Protein AF-A0A957Q7N6-F1 (afdb_monomer)

Radius of gyration: 19.18 Å; Cα contacts (8 Å, |Δi|>4): 382; chains: 1; bounding box: 50×47×50 Å

Sequence (270 aa):
MQNSAILQTDVMLDSAAERRRIWRNLLLYTVGVMTLSVLGGAMLSTGTGIGGLIFISGPILMVILLRALGGDGWQDAGLRLGSLPWYLFALLLFPGTLGLILGIGVVTGTILFRGSVGALAGAAVTGLVPALLFAMFEEWGWRGYLEPRLARLGIPDLRRHLLVGMIWAVWHIPYFWATPGFITLPPALYALLMVGGFLAMAVVHGQLRKVSGTVWTVVLAHGLGNAIAQPLLGGMAESRLPALIDTRFENLFFIVLWTVIGWWLIRRKP

Foldseek 3Di:
DDDDPPPPPPLDPPDPVSVVLLVVLLVQLLVQLLVLLLQLLVCLLVVDPVSVVSNLLRLVVSLCCCCVPSVNHQPQLQADAFDPVLLVCLLCVQVVLLVVLCVVCVVVVQKDFADDPVVLVVQLVVQLVVLLVSLCSVLSRLQRPQLVSCVSNVNDQLRSLLVSLQSVLSSCPSVCVSDPPSQPDDPVLQSVLSSLLSSLLSLLLNLSCVLRSHSSSSSSNRSSLCSNLVVCSVPSMDGPCCQDGDSDSSHPSNSVVSNVNSVVSVPDDD

pLDDT: mean 92.96, std 12.27, range [35.47, 98.81]

Secondary structure (DSSP, 8-state):
-----SS------S-HHHHHHHHHHHHHHHHHHHHHHHHHHHHHHTT-HHHHHHHHHHHHHHHHHHHHHSS--STTS--S---HHHHHHHHHHHHHHHHHHHHHHHHTTSEEE-S-HHHHHHHHHHHHHHHHHHHHHHHHHIIIIIHHHHHHTT--HHHHHHHHHHHHHHHHHHHHHHSTT---S-HHHHHHHHHHHHHHHHHHHHHHHHHHS-SHHHHHHHHHHHHHHHHIIIIIEEESSTTTS-SSSSSHHHHHHHHHHHHHHHTS--

Mean predicted aligned error: 4.98 Å

Structure (mmCIF, N/CA/C/O backbone):
data_AF-A0A957Q7N6-F1
#
_entry.id   AF-A0A957Q7N6-F1
#
loop_
_atom_site.group_PDB
_atom_site.id
_atom_site.type_symbol
_atom_site.label_atom_id
_atom_site.label_alt_id
_atom_site.label_comp_id
_atom_site.label_asym_id
_atom_site.label_entity_id
_atom_site.label_seq_id
_atom_site.pdbx_PDB_ins_code
_atom_site.Cartn_x
_atom_site.Cartn_y
_atom_site.Cartn_z
_atom_site.occupancy
_atom_site.B_iso_or_equiv
_atom_site.auth_seq_id
_atom_site.auth_comp_id
_atom_site.auth_asym_id
_atom_site.auth_atom_id
_atom_site.pdbx_PDB_model_num
ATOM 1 N N . MET A 1 1 ? -27.001 -27.837 25.813 1.00 42.47 1 MET A N 1
ATOM 2 C CA . MET A 1 1 ? -27.481 -26.519 26.278 1.00 42.47 1 MET A CA 1
ATOM 3 C C . MET A 1 1 ? -26.294 -25.762 26.856 1.00 42.47 1 MET A C 1
ATOM 5 O O . MET A 1 1 ? -25.530 -26.376 27.582 1.00 42.47 1 MET A O 1
ATOM 9 N N . GLN A 1 2 ? -26.163 -24.482 26.479 1.00 38.47 2 GLN A N 1
ATOM 10 C CA . GLN A 1 2 ? -25.236 -23.452 26.993 1.00 38.47 2 GLN A CA 1
ATOM 11 C C . GLN A 1 2 ? -23.730 -23.606 26.698 1.00 38.47 2 GLN A C 1
ATOM 13 O O . GLN A 1 2 ? -22.983 -24.109 27.523 1.00 38.47 2 GLN A O 1
ATOM 18 N N . ASN A 1 3 ? -23.285 -23.096 25.535 1.00 36.94 3 ASN A N 1
ATOM 19 C CA . ASN A 1 3 ? -22.048 -22.287 25.428 1.00 36.94 3 ASN A CA 1
ATOM 20 C C . ASN A 1 3 ? -21.848 -21.604 24.050 1.00 36.94 3 ASN A C 1
ATOM 22 O O . ASN A 1 3 ? -20.730 -21.432 23.578 1.00 36.94 3 ASN A O 1
ATOM 26 N N . SER A 1 4 ? -22.927 -21.192 23.376 1.00 39.16 4 SER A N 1
ATOM 27 C CA . SER A 1 4 ? -22.869 -20.598 22.026 1.00 39.16 4 SER A CA 1
ATOM 28 C C . SER A 1 4 ? -23.260 -19.114 21.970 1.00 39.16 4 SER A C 1
ATOM 30 O O . SER A 1 4 ? -23.768 -18.664 20.950 1.00 39.16 4 SER A O 1
ATOM 32 N N . ALA A 1 5 ? -23.053 -18.348 23.047 1.00 37.34 5 ALA A N 1
ATOM 33 C CA . ALA A 1 5 ? -23.607 -16.993 23.180 1.00 37.34 5 ALA A CA 1
ATOM 34 C C . ALA A 1 5 ? -22.584 -15.872 23.486 1.00 37.34 5 ALA A C 1
ATOM 36 O O . ALA A 1 5 ? -22.968 -14.874 24.084 1.00 37.34 5 ALA A O 1
ATOM 37 N N . ILE A 1 6 ? -21.298 -15.993 23.109 1.00 40.41 6 ILE A N 1
ATOM 38 C CA . ILE A 1 6 ? -20.289 -14.935 23.405 1.00 40.41 6 ILE A CA 1
ATOM 39 C C . ILE A 1 6 ? -19.420 -14.528 22.191 1.00 40.41 6 ILE A C 1
ATOM 41 O O . ILE A 1 6 ? -18.351 -13.963 22.361 1.00 40.41 6 ILE A O 1
ATOM 45 N N . LEU A 1 7 ? -19.833 -14.759 20.937 1.00 37.00 7 LEU A N 1
ATOM 46 C CA . LEU A 1 7 ? -19.045 -14.288 19.769 1.00 37.00 7 LEU A CA 1
ATOM 47 C C . LEU A 1 7 ? -19.861 -13.564 18.687 1.00 37.00 7 LEU A C 1
ATOM 49 O O . LEU A 1 7 ? -19.478 -13.528 17.521 1.00 37.00 7 LEU A O 1
ATOM 53 N N . GLN A 1 8 ? -20.957 -12.927 19.091 1.00 35.47 8 GLN A N 1
ATOM 54 C CA . GLN A 1 8 ? -21.617 -11.876 18.315 1.00 35.47 8 GLN A CA 1
ATOM 55 C C . GLN A 1 8 ? -21.832 -10.663 19.218 1.00 35.47 8 GLN A C 1
ATOM 57 O O . GLN A 1 8 ? -22.951 -10.323 19.583 1.00 35.47 8 GLN A O 1
ATOM 62 N N . THR A 1 9 ? -20.747 -10.011 19.624 1.00 37.75 9 THR A N 1
ATOM 63 C CA . THR A 1 9 ? -20.845 -8.605 20.005 1.00 37.75 9 THR A CA 1
ATOM 64 C C . THR A 1 9 ? -20.796 -7.796 18.718 1.00 37.75 9 THR A C 1
ATOM 66 O O . THR A 1 9 ? -19.737 -7.378 18.251 1.00 37.75 9 THR A O 1
ATOM 69 N N . ASP A 1 10 ? -21.973 -7.594 18.127 1.00 41.62 10 ASP A N 1
ATOM 70 C CA . ASP A 1 10 ? -22.242 -6.352 17.414 1.00 41.62 10 ASP A CA 1
ATOM 71 C C . ASP A 1 10 ? -21.862 -5.224 18.376 1.00 41.62 10 ASP A C 1
ATOM 73 O O . ASP A 1 10 ? -22.578 -4.939 19.337 1.00 41.62 10 ASP A O 1
ATOM 77 N N . VAL A 1 11 ? -20.686 -4.624 18.179 1.00 51.25 11 VAL A N 1
ATOM 78 C CA . VAL A 1 11 ? -20.306 -3.391 18.870 1.00 51.25 11 VAL A CA 1
ATOM 79 C C . VAL A 1 11 ? -21.163 -2.288 18.257 1.00 51.25 11 VAL A C 1
ATOM 81 O O . VAL A 1 11 ? -20.749 -1.550 17.364 1.00 51.25 11 VAL A O 1
ATOM 84 N N . MET A 1 12 ? -22.421 -2.255 18.687 1.00 50.78 12 MET A N 1
ATOM 85 C CA . MET A 1 12 ? -23.312 -1.119 18.545 1.00 50.78 12 MET A CA 1
ATOM 86 C C . MET A 1 12 ? -22.593 0.081 19.161 1.00 50.78 12 MET A C 1
ATOM 88 O O . MET A 1 12 ? -22.109 -0.003 20.285 1.00 50.78 12 MET A O 1
ATOM 92 N N . LEU A 1 13 ? -22.465 1.171 18.402 1.00 56.81 13 LEU A N 1
ATOM 93 C CA . LEU A 1 13 ? -21.818 2.403 18.866 1.00 56.81 13 LEU A CA 1
ATOM 94 C C . LEU A 1 13 ? -22.426 2.831 20.205 1.00 56.81 13 LEU A C 1
ATOM 96 O O . LEU A 1 13 ? -23.647 2.967 20.295 1.00 56.81 13 LEU A O 1
ATOM 100 N N . ASP A 1 14 ? -21.580 3.101 21.199 1.00 63.94 14 ASP A N 1
ATOM 101 C CA . ASP A 1 14 ? -21.976 3.312 22.600 1.00 63.94 14 ASP A CA 1
ATOM 102 C C . ASP A 1 14 ? -22.823 4.588 22.792 1.00 63.94 14 ASP A C 1
ATOM 104 O O . ASP A 1 14 ? -23.404 4.825 23.846 1.00 63.94 14 ASP A O 1
ATOM 108 N N . SER A 1 15 ? -22.914 5.450 21.771 1.00 77.88 15 SER A N 1
ATOM 109 C CA . SER A 1 15 ? -23.881 6.552 21.680 1.00 77.88 15 SER A CA 1
ATOM 110 C C . SER A 1 15 ? -23.829 7.233 20.303 1.00 77.88 15 SER A C 1
ATOM 112 O O . SER A 1 15 ? -22.839 7.153 19.569 1.00 77.88 15 SER A O 1
ATOM 114 N N . ALA A 1 16 ? -24.850 8.031 19.963 1.00 86.44 16 ALA A N 1
ATOM 115 C CA . ALA A 1 16 ? -24.807 8.927 18.799 1.00 86.44 16 ALA A CA 1
ATOM 116 C C . ALA A 1 16 ? -23.606 9.902 18.832 1.00 86.44 16 ALA A C 1
ATOM 118 O O . ALA A 1 16 ? -23.121 10.332 17.783 1.00 86.44 16 ALA A O 1
ATOM 119 N N . ALA A 1 17 ? -23.106 10.241 20.026 1.00 89.12 17 ALA A N 1
ATOM 120 C CA . ALA A 1 17 ? -21.920 11.073 20.197 1.00 89.12 17 ALA A CA 1
ATOM 121 C C . ALA A 1 17 ? -20.639 10.353 19.748 1.00 89.12 17 ALA A C 1
ATOM 123 O O . ALA A 1 17 ? -19.808 10.963 19.072 1.00 89.12 17 ALA A O 1
ATOM 124 N N . GLU A 1 18 ? -20.504 9.055 20.036 1.00 89.56 18 GLU A N 1
ATOM 125 C CA . GLU A 1 18 ? -19.378 8.260 19.543 1.00 89.56 18 GLU A CA 1
ATOM 126 C C . GLU A 1 18 ? -19.387 8.168 18.014 1.00 89.56 18 GLU A C 1
ATOM 128 O O . GLU A 1 18 ? -18.363 8.433 17.380 1.00 89.56 18 GLU A O 1
ATOM 133 N N . ARG A 1 19 ? -20.549 7.882 17.408 1.00 92.06 19 ARG A N 1
ATOM 134 C CA . ARG A 1 19 ? -20.692 7.853 15.942 1.00 92.06 19 ARG A CA 1
ATOM 135 C C . ARG A 1 19 ? -20.211 9.160 15.309 1.00 92.06 19 ARG A C 1
ATOM 137 O O . ARG A 1 19 ? -19.446 9.134 14.346 1.00 92.06 19 ARG A O 1
ATOM 144 N N . ARG A 1 20 ? -20.637 10.306 15.859 1.00 93.88 20 ARG A N 1
ATOM 145 C CA . ARG A 1 20 ? -20.213 11.637 15.390 1.00 93.88 20 ARG A CA 1
ATOM 146 C C . ARG A 1 20 ? -18.707 11.848 15.538 1.00 93.88 20 ARG A C 1
ATOM 148 O O . ARG A 1 20 ? -18.082 12.358 14.612 1.00 93.88 20 ARG A O 1
ATOM 155 N N . ARG A 1 21 ? -18.115 11.429 16.662 1.00 94.50 21 ARG A N 1
ATOM 156 C CA . ARG A 1 21 ? -16.663 11.513 16.889 1.00 94.50 21 ARG A CA 1
ATOM 157 C C . ARG A 1 21 ? -15.882 10.699 15.858 1.00 94.50 21 ARG A C 1
ATOM 159 O O . ARG A 1 21 ? -14.922 11.219 15.299 1.00 94.50 21 ARG A O 1
ATOM 166 N N . ILE A 1 22 ? -16.302 9.461 15.583 1.00 94.88 22 ILE A N 1
ATOM 167 C CA . ILE A 1 22 ? -15.633 8.601 14.596 1.00 94.88 22 ILE A CA 1
ATOM 168 C C . ILE A 1 22 ? -15.695 9.238 13.206 1.00 94.88 22 ILE A C 1
ATOM 170 O O . ILE A 1 22 ? -14.661 9.342 12.555 1.00 94.88 22 ILE A O 1
ATOM 174 N N . TRP A 1 23 ? -16.860 9.729 12.771 1.00 95.94 23 TRP A N 1
ATOM 175 C CA . TRP A 1 23 ? -16.979 10.413 11.478 1.00 95.94 23 TRP A CA 1
ATOM 176 C C . TRP A 1 23 ? -16.114 11.666 11.382 1.00 95.94 23 TRP A C 1
ATOM 178 O O . TRP A 1 23 ? -15.413 11.844 10.388 1.00 95.94 23 TRP A O 1
ATOM 188 N N . ARG A 1 24 ? -16.111 12.506 12.425 1.00 96.56 24 ARG A N 1
ATOM 189 C CA . ARG A 1 24 ? -15.235 13.681 12.496 1.00 96.56 24 ARG A CA 1
ATOM 190 C C . ARG A 1 24 ? -13.771 13.278 12.329 1.00 96.56 24 ARG A C 1
ATOM 192 O O . ARG A 1 24 ? -13.067 13.867 11.518 1.00 96.56 24 ARG A O 1
ATOM 199 N N . ASN A 1 25 ? -13.312 12.277 13.074 1.00 97.88 25 ASN A N 1
ATOM 200 C CA . ASN A 1 25 ? -11.911 11.866 13.049 1.00 97.88 25 ASN A CA 1
ATOM 201 C C . ASN A 1 25 ? -11.536 11.171 11.730 1.00 97.88 25 ASN A C 1
ATOM 203 O O . ASN A 1 25 ? -10.451 11.411 11.218 1.00 97.88 25 ASN A O 1
ATOM 207 N N . LEU A 1 26 ? -12.444 10.402 11.121 1.00 97.56 26 LEU A N 1
ATOM 208 C CA . LEU A 1 26 ? -12.264 9.852 9.773 1.00 97.56 26 LEU A CA 1
ATOM 209 C C . LEU A 1 26 ? -12.118 10.946 8.712 1.00 97.56 26 LEU A C 1
ATOM 211 O O . LEU A 1 26 ? -11.258 10.837 7.835 1.00 97.56 26 LEU A O 1
ATOM 215 N N . LEU A 1 27 ? -12.930 12.002 8.800 1.00 97.75 27 LEU A N 1
ATOM 216 C CA . LEU A 1 27 ? -12.824 13.154 7.911 1.00 97.75 27 LEU A CA 1
ATOM 217 C C . LEU A 1 27 ? -11.482 13.867 8.108 1.00 97.75 27 LEU A C 1
ATOM 219 O O . LEU A 1 27 ? -10.773 14.092 7.132 1.00 97.75 27 LEU A O 1
ATOM 223 N N . LEU A 1 28 ? -11.105 14.158 9.358 1.00 98.31 28 LEU A N 1
ATOM 224 C CA . LEU A 1 28 ? -9.821 14.787 9.683 1.00 98.31 28 LEU A CA 1
ATOM 225 C C . LEU A 1 28 ? -8.635 13.945 9.205 1.00 98.31 28 LEU A C 1
ATOM 227 O O . LEU A 1 28 ? -7.713 14.491 8.610 1.00 98.31 28 LEU A O 1
ATOM 231 N N . TYR A 1 29 ? -8.673 12.628 9.422 1.00 98.56 29 TYR A N 1
ATOM 232 C CA . TYR A 1 29 ? -7.656 11.695 8.943 1.00 98.56 29 TYR A CA 1
ATOM 233 C C . TYR A 1 29 ? -7.525 11.772 7.426 1.00 98.56 29 TYR A C 1
ATOM 235 O O . TYR A 1 29 ? -6.440 12.020 6.914 1.00 98.56 29 TYR A O 1
ATOM 243 N N . THR A 1 30 ? -8.637 11.604 6.709 1.00 98.31 30 THR A N 1
ATOM 244 C CA . THR A 1 30 ? -8.629 11.535 5.245 1.00 98.31 30 THR A CA 1
ATOM 245 C C . THR A 1 30 ? -8.165 12.856 4.640 1.00 98.31 30 THR A C 1
ATOM 247 O O . THR A 1 30 ? -7.273 12.857 3.799 1.00 98.31 30 THR A O 1
ATOM 250 N N . VAL A 1 31 ? -8.704 13.987 5.106 1.00 98.44 31 VAL A N 1
ATOM 251 C CA . VAL A 1 31 ? -8.288 15.317 4.638 1.00 98.44 31 VAL A CA 1
ATOM 252 C C . VAL A 1 31 ? -6.822 15.576 4.976 1.00 98.44 31 VAL A C 1
ATOM 254 O O . VAL A 1 31 ? -6.071 15.992 4.103 1.00 98.44 31 VAL A O 1
ATOM 257 N N . GLY A 1 32 ? -6.383 15.288 6.203 1.00 98.50 32 GLY A N 1
ATOM 258 C CA . GLY A 1 32 ? -4.996 15.499 6.620 1.00 98.50 32 GLY A CA 1
ATOM 259 C C . GLY A 1 32 ? -3.999 14.673 5.807 1.00 98.50 32 GLY A C 1
ATOM 260 O O . GLY A 1 32 ? -3.021 15.217 5.301 1.00 98.50 32 GLY A O 1
ATOM 261 N N . VAL A 1 33 ? -4.277 13.382 5.606 1.00 98.44 33 VAL A N 1
ATOM 262 C CA . VAL A 1 33 ? -3.430 12.486 4.804 1.00 98.44 33 VAL A CA 1
ATOM 263 C C . VAL A 1 33 ? -3.375 12.930 3.336 1.00 98.44 33 VAL A C 1
ATOM 265 O O . VAL A 1 33 ? -2.300 12.913 2.738 1.00 98.44 33 VAL A O 1
ATOM 268 N N . MET A 1 34 ? -4.492 13.388 2.763 1.00 98.56 34 MET A N 1
ATOM 269 C CA . MET A 1 34 ? -4.520 13.928 1.397 1.00 98.56 34 MET A CA 1
ATOM 270 C C . MET A 1 34 ? -3.745 15.242 1.275 1.00 98.56 34 MET A C 1
ATOM 272 O O . MET A 1 34 ? -2.965 15.403 0.339 1.00 98.56 34 MET A O 1
ATOM 276 N N . THR A 1 35 ? -3.890 16.153 2.239 1.00 98.50 35 THR A N 1
ATOM 277 C CA . THR A 1 35 ? -3.131 17.411 2.278 1.00 98.50 35 THR A CA 1
ATOM 278 C C . THR A 1 35 ? -1.629 17.150 2.346 1.00 98.50 35 THR A C 1
ATOM 280 O O . THR A 1 35 ? -0.870 17.749 1.587 1.00 98.50 35 THR A O 1
ATOM 283 N N . LEU A 1 36 ? -1.192 16.227 3.211 1.00 98.31 36 LEU A N 1
ATOM 284 C CA . LEU A 1 36 ? 0.220 15.852 3.324 1.00 98.31 36 LEU A CA 1
ATOM 285 C C . LEU A 1 36 ? 0.732 15.173 2.050 1.00 98.31 36 LEU A C 1
ATOM 287 O O . LEU A 1 36 ? 1.870 15.416 1.660 1.00 98.31 36 LEU A O 1
ATOM 291 N N . SER A 1 37 ? -0.105 14.399 1.354 1.00 98.25 37 SER A N 1
ATOM 292 C CA . SER A 1 37 ? 0.265 13.846 0.049 1.00 98.25 37 SER A CA 1
ATOM 293 C C . SER A 1 37 ? 0.481 14.920 -1.012 1.00 98.25 37 SER A C 1
ATOM 295 O O . SER A 1 37 ? 1.523 14.926 -1.665 1.00 98.25 37 SER A O 1
ATOM 297 N N . VAL A 1 38 ? -0.456 15.861 -1.159 1.00 98.12 38 VAL A N 1
ATOM 298 C CA . VAL A 1 38 ? -0.330 16.950 -2.140 1.00 98.12 38 VAL A CA 1
ATOM 299 C C . VAL A 1 38 ? 0.887 17.818 -1.826 1.00 98.12 38 VAL A C 1
ATOM 301 O O . VAL A 1 38 ? 1.666 18.116 -2.729 1.00 98.12 38 VAL A O 1
ATOM 304 N N . LEU A 1 39 ? 1.092 18.179 -0.554 1.00 97.50 39 LEU A N 1
ATOM 305 C CA . LEU A 1 39 ? 2.264 18.940 -0.121 1.00 97.50 39 LEU A CA 1
ATOM 306 C C . LEU A 1 39 ? 3.565 18.177 -0.405 1.00 97.50 39 LEU A C 1
ATOM 308 O O . LEU A 1 39 ? 4.496 18.741 -0.977 1.00 97.50 39 LEU A O 1
ATOM 312 N N . GLY A 1 40 ? 3.616 16.894 -0.042 1.00 97.31 40 GLY A N 1
ATOM 313 C CA . GLY A 1 40 ? 4.769 16.031 -0.277 1.00 97.31 40 GLY A CA 1
ATOM 314 C C . GLY A 1 40 ? 5.099 15.886 -1.762 1.00 97.31 40 GLY A C 1
ATOM 315 O O . GLY A 1 40 ? 6.248 16.077 -2.151 1.00 97.31 40 GLY A O 1
ATOM 316 N N . GLY A 1 41 ? 4.095 15.637 -2.606 1.00 96.38 41 GLY A N 1
ATOM 317 C CA . GLY A 1 41 ? 4.251 15.570 -4.061 1.00 96.38 41 GLY A CA 1
ATOM 318 C C . GLY A 1 41 ? 4.703 16.901 -4.668 1.00 96.38 41 GLY A C 1
ATOM 319 O O . GLY A 1 41 ? 5.637 16.928 -5.467 1.00 96.38 41 GLY A O 1
ATOM 320 N N . ALA A 1 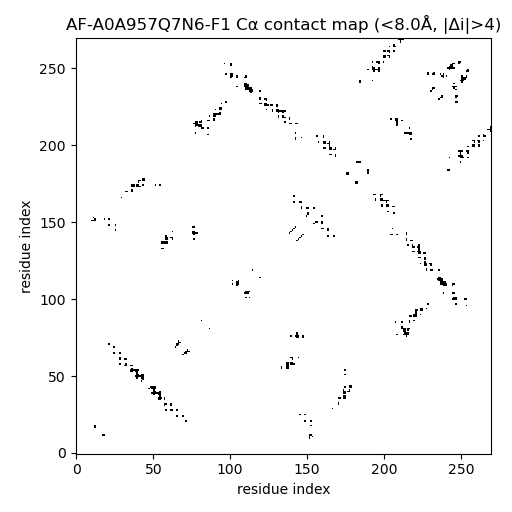42 ? 4.119 18.025 -4.240 1.00 96.00 42 ALA A N 1
ATOM 321 C CA . ALA A 1 42 ? 4.537 19.351 -4.697 1.00 96.00 42 ALA A CA 1
ATOM 322 C C . ALA A 1 42 ? 6.005 19.640 -4.341 1.00 96.00 42 ALA A C 1
ATOM 324 O O . ALA A 1 42 ? 6.774 20.068 -5.199 1.00 96.00 42 ALA A O 1
ATOM 325 N N . MET A 1 43 ? 6.431 19.343 -3.112 1.00 95.75 43 MET A N 1
ATOM 326 C CA . MET A 1 43 ? 7.833 19.490 -2.699 1.00 95.75 43 MET A CA 1
ATOM 327 C C . MET A 1 43 ? 8.771 18.498 -3.397 1.00 95.75 43 MET A C 1
ATOM 329 O O . MET A 1 43 ? 9.923 18.822 -3.678 1.00 95.75 43 MET A O 1
ATOM 333 N N . LEU A 1 44 ? 8.298 17.293 -3.714 1.00 94.12 44 LEU A N 1
ATOM 334 C CA . LEU A 1 44 ? 9.086 16.332 -4.479 1.00 94.12 44 LEU A CA 1
ATOM 335 C C . LEU A 1 44 ? 9.339 16.843 -5.906 1.00 94.12 44 LEU A C 1
ATOM 337 O O . LEU A 1 44 ? 10.451 16.711 -6.411 1.00 94.12 44 LEU A O 1
ATOM 341 N N . SER A 1 45 ? 8.354 17.517 -6.513 1.00 92.19 45 SER A N 1
ATOM 342 C CA . SER A 1 45 ? 8.486 18.112 -7.853 1.00 92.19 45 SER A CA 1
ATOM 343 C C . SER A 1 45 ? 9.523 19.242 -7.939 1.00 92.19 45 SER A C 1
ATOM 345 O O . SER A 1 45 ? 10.010 19.542 -9.025 1.00 92.19 45 SER A O 1
ATOM 347 N N . THR A 1 46 ? 9.928 19.825 -6.803 1.00 92.50 46 THR A N 1
ATOM 348 C CA . THR A 1 46 ? 11.036 20.795 -6.733 1.00 92.50 46 THR A CA 1
ATOM 349 C C . THR A 1 46 ? 12.407 20.137 -6.528 1.00 92.50 46 THR A C 1
ATOM 351 O O . THR A 1 46 ? 13.405 20.835 -6.358 1.00 92.50 46 THR A O 1
ATOM 354 N N . GLY A 1 47 ? 12.480 18.799 -6.542 1.00 85.25 47 GLY A N 1
ATOM 355 C CA . GLY A 1 47 ? 13.712 18.023 -6.369 1.00 85.25 47 GLY A CA 1
ATOM 356 C C . GLY A 1 47 ? 14.109 17.784 -4.910 1.00 85.25 47 GLY A C 1
ATOM 357 O O . GLY A 1 47 ? 15.204 17.290 -4.642 1.00 85.25 47 GLY A O 1
ATOM 358 N N . THR A 1 48 ? 13.246 18.122 -3.946 1.00 83.56 48 THR A N 1
ATOM 359 C CA . THR A 1 48 ? 13.571 17.977 -2.522 1.00 83.56 48 THR A CA 1
ATOM 360 C C . THR A 1 48 ? 13.160 16.603 -1.986 1.00 83.56 48 THR A C 1
ATOM 362 O O . THR A 1 48 ? 11.985 16.237 -1.976 1.00 83.56 48 THR A O 1
ATOM 365 N N . GLY A 1 49 ? 14.124 15.837 -1.462 1.00 86.12 49 GLY A N 1
ATOM 366 C CA . GLY A 1 49 ? 13.860 14.513 -0.874 1.00 86.12 49 GLY A CA 1
ATOM 367 C C . GLY A 1 49 ? 12.924 14.543 0.345 1.00 86.12 49 GLY A C 1
ATOM 368 O O . GLY A 1 49 ? 12.278 13.545 0.662 1.00 86.12 49 GLY A O 1
ATOM 369 N N . ILE A 1 50 ? 12.784 15.704 0.994 1.00 93.12 50 ILE A N 1
ATOM 370 C CA . ILE A 1 50 ? 11.845 15.907 2.105 1.00 93.12 50 ILE A CA 1
ATOM 371 C C . ILE A 1 50 ? 10.381 15.742 1.673 1.00 93.12 50 ILE A C 1
ATOM 373 O O . ILE A 1 50 ? 9.566 15.300 2.479 1.00 93.12 50 ILE A O 1
ATOM 377 N N . GLY A 1 51 ? 10.048 16.018 0.404 1.00 94.56 51 GLY A N 1
ATOM 378 C CA . GLY A 1 51 ? 8.699 15.815 -0.125 1.00 94.56 51 GLY A CA 1
ATOM 379 C C . GLY A 1 51 ? 8.251 14.356 -0.027 1.00 94.56 51 GLY A C 1
ATOM 380 O O . GLY A 1 51 ? 7.140 14.073 0.423 1.00 94.56 51 GLY A O 1
ATOM 381 N N . GLY A 1 52 ? 9.157 13.418 -0.325 1.00 94.44 52 GLY A N 1
ATOM 382 C CA . GLY A 1 52 ? 8.910 11.984 -0.154 1.00 94.44 52 GLY A CA 1
ATOM 383 C C . GLY A 1 52 ? 8.683 11.585 1.308 1.00 94.44 52 GLY A C 1
ATOM 384 O O . GLY A 1 52 ? 7.806 10.772 1.589 1.00 94.44 52 GLY A O 1
ATOM 385 N N . LEU A 1 53 ? 9.413 12.199 2.249 1.00 95.19 53 LEU A N 1
ATOM 386 C CA . LEU A 1 53 ? 9.233 11.954 3.686 1.00 95.19 53 LEU A CA 1
ATOM 387 C C . LEU A 1 53 ? 7.893 12.491 4.205 1.00 95.19 53 LEU A C 1
ATOM 389 O O . LEU A 1 53 ? 7.221 11.806 4.975 1.00 95.19 53 LEU A O 1
ATOM 393 N N . ILE A 1 54 ? 7.481 13.687 3.776 1.00 96.75 54 ILE A N 1
ATOM 394 C CA . ILE A 1 54 ? 6.173 14.269 4.125 1.00 96.75 54 ILE A CA 1
ATOM 395 C C . ILE A 1 54 ? 5.045 13.390 3.590 1.00 96.75 54 ILE A C 1
ATOM 397 O O . ILE A 1 54 ? 4.110 13.082 4.328 1.00 96.75 54 ILE A O 1
ATOM 401 N N . PHE A 1 55 ? 5.169 12.951 2.335 1.00 97.69 55 PHE A N 1
ATOM 402 C CA . PHE A 1 55 ? 4.236 12.019 1.718 1.00 97.69 55 PHE A CA 1
ATOM 403 C C . PHE A 1 55 ? 4.116 10.749 2.569 1.00 97.69 55 PHE A C 1
ATOM 405 O O . PHE A 1 55 ? 3.070 10.527 3.176 1.00 97.69 55 PHE A O 1
ATOM 412 N N . ILE A 1 56 ? 5.198 9.974 2.709 1.00 97.31 56 ILE A N 1
ATOM 413 C CA . ILE A 1 56 ? 5.157 8.632 3.314 1.00 97.31 56 ILE A CA 1
ATOM 414 C C . ILE A 1 56 ? 4.805 8.639 4.808 1.00 97.31 56 ILE A C 1
ATOM 416 O O . ILE A 1 56 ? 4.201 7.693 5.309 1.00 97.31 56 ILE A O 1
ATOM 420 N N . SER A 1 57 ? 5.147 9.706 5.537 1.00 97.44 57 SER A N 1
ATOM 421 C CA . SER A 1 57 ? 4.821 9.836 6.964 1.00 97.44 57 SER A CA 1
ATOM 422 C C . SER A 1 57 ? 3.395 10.332 7.227 1.00 97.44 57 SER A C 1
ATOM 424 O O . SER A 1 57 ? 2.918 10.243 8.360 1.00 97.44 57 SER A O 1
ATOM 426 N N . GLY A 1 58 ? 2.677 10.809 6.206 1.00 98.00 58 GLY A N 1
ATOM 427 C CA . GLY A 1 58 ? 1.341 11.383 6.356 1.00 98.00 58 GLY A CA 1
ATOM 428 C C . GLY A 1 58 ? 0.352 10.502 7.135 1.00 98.00 58 GLY A C 1
ATOM 429 O O . GLY A 1 58 ? -0.218 10.977 8.124 1.00 98.00 58 GLY A O 1
ATOM 430 N N . PRO A 1 59 ? 0.170 9.219 6.764 1.00 98.44 59 PRO A N 1
ATOM 431 C 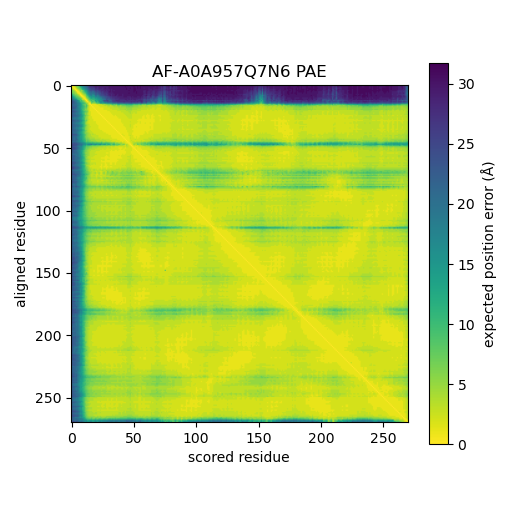CA . PRO A 1 59 ? -0.720 8.312 7.482 1.00 98.44 59 PRO A CA 1
ATOM 432 C C . PRO A 1 59 ? -0.367 8.180 8.971 1.00 98.44 59 PRO A C 1
ATOM 434 O O . PRO A 1 59 ? -1.233 8.398 9.820 1.00 98.44 59 PRO A O 1
ATOM 437 N N . ILE A 1 60 ? 0.896 7.903 9.320 1.00 97.50 60 ILE A N 1
ATOM 438 C CA . ILE A 1 60 ? 1.292 7.705 10.724 1.00 97.50 60 ILE A CA 1
ATOM 439 C C . ILE A 1 60 ? 1.189 8.988 11.557 1.00 97.50 60 ILE A C 1
ATOM 441 O O . ILE A 1 60 ? 0.743 8.926 12.703 1.00 97.50 60 ILE A O 1
ATOM 445 N N . LEU A 1 61 ? 1.518 10.154 10.989 1.00 97.88 61 LEU A N 1
ATOM 446 C CA . LEU A 1 61 ? 1.368 11.442 11.672 1.00 97.88 61 LEU A CA 1
ATOM 447 C C . LEU A 1 61 ? -0.097 11.703 12.037 1.00 97.88 61 LEU A C 1
ATOM 449 O O . LEU A 1 61 ? -0.403 12.062 13.177 1.00 97.88 61 LEU A O 1
ATOM 453 N N . MET A 1 62 ? -1.012 11.444 11.100 1.00 98.25 62 MET A N 1
ATOM 454 C CA . MET A 1 62 ? -2.445 11.594 11.345 1.00 98.25 62 MET A CA 1
ATOM 455 C C . MET A 1 62 ? -2.973 10.576 12.358 1.00 98.25 62 MET A C 1
ATOM 457 O O . MET A 1 62 ? -3.808 10.927 13.194 1.00 98.25 62 MET A O 1
ATOM 461 N N . VAL A 1 63 ? -2.468 9.338 12.345 1.00 96.44 63 VAL A N 1
ATOM 462 C CA . VAL A 1 63 ? -2.810 8.340 13.370 1.00 96.44 63 VAL A CA 1
ATOM 463 C C . VAL A 1 63 ? -2.365 8.785 14.751 1.00 96.44 63 VAL A C 1
ATOM 465 O O . VAL A 1 63 ? -3.172 8.728 15.675 1.00 96.44 63 VAL A O 1
ATOM 468 N N . ILE A 1 64 ? -1.114 9.224 14.910 1.00 96.62 64 ILE A N 1
ATOM 469 C CA . ILE A 1 64 ? -0.590 9.679 16.203 1.00 96.62 64 ILE A CA 1
ATOM 470 C C . ILE A 1 64 ? -1.430 10.850 16.714 1.00 96.62 64 ILE A C 1
ATOM 472 O O . ILE A 1 64 ? -1.907 10.801 17.847 1.00 96.62 64 ILE A O 1
ATOM 476 N N . LEU A 1 65 ? -1.688 11.846 15.860 1.00 96.62 65 LEU A N 1
ATOM 477 C CA . LEU A 1 65 ? -2.505 13.008 16.197 1.00 96.62 65 LEU A CA 1
ATOM 478 C C . LEU A 1 65 ? -3.895 12.597 16.694 1.00 96.62 65 LEU A C 1
ATOM 480 O O . LEU A 1 65 ? -4.325 13.002 17.774 1.00 96.62 65 LEU A O 1
ATOM 484 N N . LEU A 1 66 ? -4.607 11.775 15.924 1.00 97.25 66 LEU A N 1
ATOM 485 C CA . LEU A 1 66 ? -5.995 11.442 16.229 1.00 97.25 66 LEU A CA 1
ATOM 486 C C . LEU A 1 66 ? -6.105 10.447 17.381 1.00 97.25 66 LEU A C 1
ATOM 488 O O . LEU A 1 66 ? -6.959 10.628 18.245 1.00 97.25 66 LEU A O 1
ATOM 492 N N . ARG A 1 67 ? -5.225 9.444 17.472 1.00 94.62 67 ARG A N 1
ATOM 493 C CA . ARG A 1 67 ? -5.227 8.485 18.587 1.00 94.62 67 ARG A CA 1
ATOM 494 C C . ARG A 1 67 ? -4.821 9.122 19.914 1.00 94.62 67 ARG A C 1
ATOM 496 O O . ARG A 1 67 ? -5.425 8.775 20.928 1.00 94.62 67 ARG A O 1
ATOM 503 N N . ALA A 1 68 ? -3.861 10.051 19.913 1.00 93.06 68 ALA A N 1
ATOM 504 C CA . ALA A 1 68 ? -3.410 10.736 21.125 1.00 93.06 68 ALA A CA 1
ATOM 505 C C . ALA A 1 68 ? -4.335 11.891 21.540 1.00 93.06 68 ALA A C 1
ATOM 507 O O . ALA A 1 68 ? -4.671 12.001 22.715 1.00 93.06 68 ALA A O 1
ATOM 508 N N . LEU A 1 69 ? -4.768 12.734 20.595 1.00 92.88 69 LEU A N 1
ATOM 509 C CA . LEU A 1 69 ? -5.494 13.981 20.895 1.00 92.88 69 LEU A CA 1
ATOM 510 C C . LEU A 1 69 ? -6.966 13.959 20.455 1.00 92.88 69 LEU A C 1
ATOM 512 O O . LEU A 1 69 ? -7.789 14.702 20.982 1.00 92.88 69 LEU A O 1
ATOM 516 N N . GLY A 1 70 ? -7.336 13.093 19.512 1.00 90.31 70 GLY A N 1
ATOM 517 C CA . GLY A 1 70 ? -8.697 12.980 18.972 1.00 90.31 70 GLY A CA 1
ATOM 518 C C . GLY A 1 70 ? -9.660 12.123 19.804 1.00 90.31 70 GLY A C 1
ATOM 519 O O . GLY A 1 70 ? -10.823 11.976 19.410 1.00 90.31 70 GLY A O 1
ATOM 520 N N . GLY A 1 71 ? -9.208 11.573 20.940 1.00 88.50 71 GLY A N 1
ATOM 521 C CA . GLY A 1 71 ? -10.012 10.740 21.850 1.00 88.50 71 GLY A CA 1
ATOM 522 C C . GLY A 1 71 ? -10.246 9.312 21.349 1.00 88.50 71 GLY A C 1
ATOM 523 O O . GLY A 1 71 ? -11.214 8.658 21.731 1.00 88.50 71 GLY A O 1
ATOM 524 N N . ASP A 1 72 ? -9.384 8.853 20.447 1.00 91.00 72 ASP A N 1
ATOM 525 C CA . ASP A 1 72 ? -9.577 7.639 19.666 1.00 91.00 72 ASP A CA 1
ATOM 526 C C . ASP A 1 72 ? -8.969 6.385 20.311 1.00 91.00 72 ASP A C 1
ATOM 528 O O . ASP A 1 72 ? -9.435 5.280 20.008 1.00 91.00 72 ASP A O 1
ATOM 532 N N . GLY A 1 73 ? -7.966 6.545 21.180 1.00 91.69 73 GLY A N 1
ATOM 533 C CA . GLY A 1 73 ? -7.278 5.448 21.867 1.00 91.69 73 GLY A CA 1
ATOM 534 C C . GLY A 1 73 ? -6.430 4.578 20.932 1.00 91.69 73 GLY A C 1
ATOM 535 O O . GLY A 1 73 ? -6.267 4.898 19.758 1.00 91.69 73 GLY A O 1
ATOM 536 N N . TRP A 1 74 ? -5.893 3.463 21.439 1.00 94.25 74 TRP A N 1
ATOM 537 C CA . TRP A 1 74 ? -4.971 2.555 20.720 1.00 94.25 74 TRP A CA 1
ATOM 538 C C . TRP A 1 74 ? -5.426 1.086 20.692 1.00 94.25 74 TRP A C 1
ATOM 540 O O . TRP A 1 74 ? -4.754 0.234 20.115 1.00 94.25 74 TRP A O 1
ATOM 550 N N . GLN A 1 75 ? -6.572 0.772 21.297 1.00 91.31 75 GLN A N 1
ATOM 551 C CA . GLN A 1 75 ? -6.998 -0.597 21.609 1.00 91.31 75 GLN A CA 1
ATOM 552 C C . GLN A 1 75 ? -7.237 -1.455 20.356 1.00 91.31 75 GLN A C 1
ATOM 554 O O . GLN A 1 75 ? -6.954 -2.650 20.355 1.00 91.31 75 GLN A O 1
ATOM 559 N N . ASP A 1 76 ? -7.722 -0.843 19.276 1.00 92.75 76 ASP A N 1
ATOM 560 C CA . ASP A 1 76 ? -8.058 -1.506 18.012 1.00 92.75 76 ASP A CA 1
ATOM 561 C C . ASP A 1 76 ? -6.938 -1.441 16.957 1.00 92.75 76 ASP A C 1
ATOM 563 O O . ASP A 1 76 ? -7.095 -1.956 15.847 1.00 92.75 76 ASP A O 1
ATOM 567 N N . ALA A 1 77 ? -5.785 -0.853 17.300 1.00 93.75 77 ALA A N 1
ATOM 568 C CA . ALA A 1 77 ? -4.691 -0.620 16.357 1.00 93.75 77 ALA A CA 1
ATOM 569 C C . ALA A 1 77 ? -4.012 -1.908 15.857 1.00 93.75 77 ALA A C 1
ATOM 571 O O . ALA A 1 77 ? -3.365 -1.902 14.816 1.00 93.75 77 ALA A O 1
ATOM 572 N N . GLY A 1 78 ? -4.171 -3.028 16.572 1.00 94.81 78 GLY A N 1
ATOM 573 C CA . GLY A 1 78 ? -3.584 -4.310 16.165 1.00 94.81 78 GLY A CA 1
ATOM 574 C C . GLY A 1 78 ? -2.065 -4.365 16.312 1.00 94.81 78 GLY A C 1
ATOM 575 O O . GLY A 1 78 ? -1.408 -5.056 15.544 1.00 94.81 78 GLY A O 1
ATOM 576 N N . LEU A 1 79 ? -1.503 -3.640 17.283 1.00 95.31 79 LEU A N 1
ATOM 577 C CA . LEU A 1 79 ? -0.051 -3.551 17.495 1.00 95.31 79 LEU A CA 1
ATOM 578 C C . LEU A 1 79 ? 0.544 -4.757 18.238 1.00 95.31 79 LEU A C 1
ATOM 580 O O . LEU A 1 79 ? 1.762 -4.870 18.353 1.00 95.31 79 LEU A O 1
ATOM 584 N N . ARG A 1 80 ? -0.292 -5.660 18.759 1.00 94.81 80 ARG A N 1
ATOM 585 C CA . ARG A 1 80 ? 0.172 -6.914 19.368 1.00 94.81 80 ARG A CA 1
ATOM 586 C C . ARG A 1 80 ? 0.667 -7.868 18.283 1.00 94.81 80 ARG A C 1
ATOM 588 O O . ARG A 1 80 ? 0.194 -7.797 17.151 1.00 94.81 80 ARG A O 1
ATOM 595 N N . LEU A 1 81 ? 1.594 -8.760 18.624 1.00 94.75 81 LEU A N 1
ATOM 596 C CA . LEU A 1 81 ? 2.036 -9.816 17.711 1.00 94.75 81 LEU A CA 1
ATOM 597 C C . LEU A 1 81 ? 0.903 -10.821 17.462 1.00 94.75 81 LEU A C 1
ATOM 599 O O . LEU A 1 81 ? 0.096 -11.091 18.352 1.00 94.75 81 LEU A O 1
ATOM 603 N N . GLY A 1 82 ? 0.842 -11.336 16.236 1.00 91.81 82 GLY A N 1
ATOM 604 C CA . GLY A 1 82 ? -0.133 -12.346 15.815 1.00 91.81 82 GLY A CA 1
ATOM 605 C C . GLY A 1 82 ? 0.425 -13.770 15.840 1.00 91.81 82 GLY A C 1
ATOM 606 O O . GLY A 1 82 ? 1.541 -14.023 16.290 1.00 91.81 82 GLY A O 1
ATOM 607 N N . SER A 1 83 ? -0.348 -14.717 15.311 1.00 93.25 83 SER A N 1
ATOM 608 C CA . SER A 1 83 ? 0.070 -16.119 15.208 1.00 93.25 83 SER A CA 1
ATOM 609 C C . SER A 1 83 ? 1.061 -16.352 14.060 1.00 93.25 83 SER A C 1
ATOM 611 O O . SER A 1 83 ? 0.882 -15.814 12.964 1.00 93.25 83 SER A O 1
ATOM 613 N N . LEU A 1 84 ? 2.027 -17.250 14.268 1.00 95.81 84 LEU A N 1
ATOM 614 C CA . LEU A 1 84 ? 3.077 -17.597 13.302 1.00 95.81 84 LEU A CA 1
ATOM 615 C C . LEU A 1 84 ? 2.584 -17.956 11.879 1.00 95.81 84 LEU A C 1
ATOM 617 O O . LEU A 1 84 ? 3.192 -17.458 10.931 1.00 95.81 84 LEU A O 1
ATOM 621 N N . PRO A 1 85 ? 1.499 -18.734 11.666 1.00 96.94 85 PRO A N 1
ATOM 622 C CA . PRO A 1 85 ? 1.074 -19.110 10.312 1.00 96.94 85 PRO A CA 1
ATOM 623 C C . PRO A 1 85 ? 0.800 -17.913 9.394 1.00 96.94 85 PRO A C 1
ATOM 625 O O . PRO A 1 85 ? 1.124 -17.952 8.210 1.00 96.94 85 PRO A O 1
ATOM 628 N N . TRP A 1 86 ? 0.263 -16.819 9.940 1.00 97.25 86 TRP A N 1
ATOM 629 C CA . TRP A 1 86 ? -0.013 -15.613 9.162 1.00 97.25 86 TRP A CA 1
ATOM 630 C C . TRP A 1 86 ? 1.243 -14.799 8.848 1.00 97.25 86 TRP A C 1
ATOM 632 O O . TRP A 1 86 ? 1.286 -14.148 7.808 1.00 97.25 86 TRP A O 1
ATOM 642 N N . TYR A 1 87 ? 2.280 -14.869 9.687 1.00 98.12 87 TYR A N 1
ATOM 643 C CA . TYR A 1 87 ? 3.591 -14.310 9.349 1.00 98.12 87 TYR A CA 1
ATOM 644 C C . TYR A 1 87 ? 4.279 -15.115 8.251 1.00 98.12 87 TYR A C 1
ATOM 646 O O . TYR A 1 87 ? 4.849 -14.520 7.344 1.00 98.12 87 TYR A O 1
ATOM 654 N N . LEU A 1 88 ? 4.183 -16.449 8.284 1.00 97.94 88 LEU A N 1
ATOM 655 C CA . LEU A 1 88 ? 4.700 -17.299 7.207 1.00 97.94 88 LEU A CA 1
ATOM 656 C C . LEU A 1 88 ? 3.962 -17.034 5.890 1.00 97.94 88 LEU A C 1
ATOM 658 O O . LEU A 1 88 ? 4.592 -16.908 4.844 1.00 97.94 88 LEU A O 1
ATOM 662 N N . PHE A 1 89 ? 2.637 -16.875 5.943 1.00 97.56 89 PHE A N 1
ATOM 663 C CA . PHE A 1 89 ? 1.852 -16.462 4.781 1.00 97.56 89 PHE A CA 1
ATOM 664 C C . PHE A 1 89 ? 2.295 -15.088 4.254 1.00 97.56 89 PHE A C 1
ATOM 666 O O . PHE A 1 89 ? 2.554 -14.949 3.062 1.00 97.56 89 PHE A O 1
ATOM 673 N N . ALA A 1 90 ? 2.439 -14.091 5.132 1.00 97.69 90 ALA A N 1
ATOM 674 C CA . ALA A 1 90 ? 2.902 -12.751 4.768 1.00 97.69 90 ALA A CA 1
ATOM 675 C C . ALA A 1 90 ? 4.306 -12.753 4.142 1.00 97.69 90 ALA A C 1
ATOM 677 O O . ALA A 1 90 ? 4.535 -12.064 3.150 1.00 97.69 90 ALA A O 1
ATOM 678 N N . LEU A 1 91 ? 5.218 -13.562 4.691 1.00 97.50 91 LEU A N 1
ATOM 679 C CA . LEU A 1 91 ? 6.583 -13.737 4.198 1.00 97.50 91 LEU A CA 1
ATOM 680 C C . LEU A 1 91 ? 6.608 -14.281 2.765 1.00 97.50 91 LEU A C 1
ATOM 682 O O . LEU A 1 91 ? 7.485 -13.912 1.996 1.00 97.50 91 LEU A O 1
ATOM 686 N N . LEU A 1 92 ? 5.652 -15.138 2.398 1.00 97.12 92 LEU A N 1
ATOM 687 C CA . LEU A 1 92 ? 5.583 -15.752 1.070 1.00 97.12 92 LEU A CA 1
ATOM 688 C C . LEU A 1 92 ? 4.725 -14.969 0.072 1.00 97.12 92 LEU A C 1
ATOM 690 O O . LEU A 1 92 ? 4.891 -15.153 -1.130 1.00 97.12 92 LEU A O 1
ATOM 694 N N . LEU A 1 93 ? 3.822 -14.105 0.541 1.00 97.00 93 LEU A N 1
ATOM 695 C CA . LEU A 1 93 ? 2.809 -13.460 -0.293 1.00 97.00 93 LEU A CA 1
ATOM 696 C C . LEU A 1 93 ? 3.420 -12.672 -1.464 1.00 97.00 93 LEU A C 1
ATOM 698 O O . LEU A 1 93 ? 3.140 -12.967 -2.627 1.00 97.00 93 LEU A O 1
ATOM 702 N N . PHE A 1 94 ? 4.283 -11.697 -1.175 1.00 94.81 94 PHE A N 1
ATOM 703 C CA . PHE A 1 94 ? 4.927 -10.889 -2.214 1.00 94.81 94 PHE A CA 1
ATOM 704 C C . PHE A 1 94 ? 6.059 -11.618 -2.947 1.00 94.81 94 PHE A C 1
ATOM 706 O O . PHE A 1 94 ? 6.031 -11.607 -4.179 1.00 94.81 94 PHE A O 1
ATOM 713 N N . PRO A 1 95 ? 7.013 -12.293 -2.268 1.00 94.75 95 PRO A N 1
ATOM 714 C CA . PRO A 1 95 ? 8.053 -13.049 -2.966 1.00 94.75 95 PRO A CA 1
ATOM 715 C C . PRO A 1 95 ? 7.482 -14.119 -3.900 1.00 94.75 95 PRO A C 1
ATOM 717 O O . PRO A 1 95 ? 7.960 -14.273 -5.019 1.00 94.75 95 PRO A O 1
ATOM 720 N N . GLY A 1 96 ? 6.419 -14.813 -3.482 1.00 96.69 96 GLY A N 1
ATOM 721 C CA . GLY A 1 96 ? 5.717 -15.787 -4.314 1.00 96.69 96 GLY A CA 1
ATOM 722 C C . GLY A 1 96 ? 5.021 -15.142 -5.512 1.00 96.69 96 GLY A C 1
ATOM 723 O O . GLY A 1 96 ? 5.145 -15.643 -6.627 1.00 96.69 96 GLY A O 1
ATOM 724 N N . THR A 1 97 ? 4.347 -14.003 -5.313 1.00 97.12 97 THR A N 1
ATOM 725 C CA . THR A 1 97 ? 3.705 -13.253 -6.409 1.00 97.12 97 THR A CA 1
ATOM 726 C C . THR A 1 97 ? 4.736 -12.786 -7.439 1.00 97.12 97 THR A C 1
ATOM 728 O O . THR A 1 97 ? 4.590 -13.070 -8.627 1.00 97.12 97 THR A O 1
ATOM 731 N N . LEU A 1 98 ? 5.788 -12.090 -6.999 1.00 95.31 98 LEU A N 1
ATOM 732 C CA . LEU A 1 98 ? 6.813 -11.551 -7.895 1.00 95.31 98 LEU A CA 1
ATOM 733 C C . LEU A 1 98 ? 7.639 -12.663 -8.541 1.00 95.31 98 LEU A C 1
ATOM 735 O O . LEU A 1 98 ? 7.955 -12.568 -9.722 1.00 95.31 98 LEU A O 1
ATOM 739 N N . GLY A 1 99 ? 7.932 -13.741 -7.811 1.00 95.00 99 GLY A N 1
ATOM 740 C CA . GLY A 1 99 ? 8.586 -14.927 -8.358 1.00 95.00 99 GLY A CA 1
ATOM 741 C C . GLY A 1 99 ? 7.764 -15.591 -9.463 1.00 95.00 99 GLY A C 1
ATOM 742 O O . GLY A 1 99 ? 8.320 -15.949 -10.497 1.00 95.00 99 GLY A O 1
ATOM 743 N N . LEU A 1 100 ? 6.440 -15.697 -9.293 1.00 97.19 100 LEU A N 1
ATOM 744 C CA . LEU A 1 100 ? 5.542 -16.226 -10.322 1.00 97.19 100 LEU A CA 1
ATOM 745 C C . LEU A 1 100 ? 5.490 -15.314 -11.554 1.00 97.19 100 LEU A C 1
ATOM 747 O O . LEU A 1 100 ? 5.615 -15.799 -12.675 1.00 97.19 100 LEU A O 1
ATOM 751 N N . ILE A 1 101 ? 5.348 -14.002 -11.348 1.00 96.94 101 ILE A N 1
ATOM 752 C CA . ILE A 1 101 ? 5.344 -12.997 -12.421 1.00 96.94 101 ILE A CA 1
ATOM 753 C C . ILE A 1 101 ? 6.654 -13.034 -13.211 1.00 96.94 101 ILE A C 1
ATOM 755 O O . ILE A 1 101 ? 6.628 -13.126 -14.436 1.00 96.94 101 ILE A O 1
ATOM 759 N N . LEU A 1 102 ? 7.796 -12.989 -12.520 1.00 95.62 102 LEU A N 1
ATOM 760 C CA . LEU A 1 102 ? 9.117 -13.044 -13.142 1.00 95.62 102 LEU A CA 1
ATOM 761 C C . LEU A 1 102 ? 9.333 -14.374 -13.860 1.00 95.62 102 LEU A C 1
ATOM 763 O O . LEU A 1 102 ? 9.785 -14.378 -14.999 1.00 95.62 102 LEU A O 1
ATOM 767 N N . GLY A 1 103 ? 8.985 -15.493 -13.224 1.00 96.12 103 GLY A N 1
ATOM 768 C CA . GLY A 1 103 ? 9.143 -16.826 -13.797 1.00 96.12 103 GLY A CA 1
ATOM 769 C C . GLY A 1 103 ? 8.340 -16.996 -15.083 1.00 96.12 103 GLY A C 1
ATOM 770 O O . GLY A 1 103 ? 8.909 -17.358 -16.111 1.00 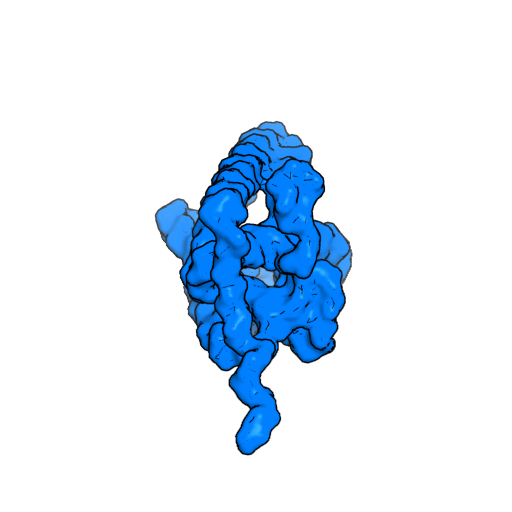96.12 103 GLY A O 1
ATOM 771 N N . ILE A 1 104 ? 7.042 -16.671 -15.050 1.00 97.75 104 ILE A N 1
ATOM 772 C CA . ILE A 1 104 ? 6.191 -16.695 -16.245 1.00 97.75 104 ILE A CA 1
ATOM 773 C C . ILE A 1 104 ? 6.756 -15.739 -17.290 1.00 97.75 104 ILE A C 1
ATOM 775 O O . ILE A 1 104 ? 6.997 -16.160 -18.415 1.00 97.75 104 ILE A O 1
ATOM 779 N N . GLY A 1 105 ? 7.020 -14.486 -16.912 1.00 97.25 105 GLY A N 1
ATOM 780 C CA . GLY A 1 105 ? 7.438 -13.455 -17.850 1.00 97.25 105 GLY A CA 1
ATOM 781 C C . GLY A 1 105 ? 8.763 -13.756 -18.551 1.00 97.25 105 GLY A C 1
ATOM 782 O O . GLY A 1 105 ? 8.898 -13.479 -19.741 1.00 97.25 105 GLY A O 1
ATOM 783 N N . VAL A 1 106 ? 9.728 -14.354 -17.851 1.00 96.50 106 VAL A N 1
ATOM 784 C CA . VAL A 1 106 ? 11.002 -14.782 -18.444 1.00 96.50 106 VAL A CA 1
ATOM 785 C C . VAL A 1 106 ? 10.790 -15.970 -19.383 1.00 96.50 106 VAL A C 1
ATOM 787 O O . VAL A 1 106 ? 11.290 -15.943 -20.505 1.00 96.50 106 VAL A O 1
ATOM 790 N N . VAL A 1 107 ? 10.014 -16.982 -18.974 1.00 97.44 107 VAL A N 1
ATOM 791 C CA . VAL A 1 107 ? 9.731 -18.171 -19.802 1.00 97.44 107 VAL A CA 1
ATOM 792 C C . VAL A 1 107 ? 8.978 -17.805 -21.082 1.00 97.44 107 VAL A C 1
ATOM 794 O O . VAL A 1 107 ? 9.285 -18.331 -22.148 1.00 97.44 107 VAL A O 1
ATOM 797 N N . THR A 1 108 ? 8.019 -16.882 -21.005 1.00 97.38 108 THR A N 1
ATOM 798 C CA . THR A 1 108 ? 7.259 -16.401 -22.169 1.00 97.38 108 THR A CA 1
ATOM 799 C C . THR A 1 108 ? 8.001 -15.331 -22.970 1.00 97.38 108 THR A C 1
ATOM 801 O O . THR A 1 108 ? 7.505 -14.894 -24.007 1.00 97.38 108 THR A O 1
ATOM 804 N N . GLY A 1 109 ? 9.163 -14.865 -22.500 1.00 96.56 109 GLY A N 1
ATOM 805 C CA . GLY A 1 109 ? 9.926 -13.784 -23.125 1.00 96.56 109 GLY A CA 1
ATOM 806 C C . GLY A 1 109 ? 9.245 -12.411 -23.067 1.00 96.56 109 GLY A C 1
ATOM 807 O O . GLY A 1 109 ? 9.601 -11.519 -23.843 1.00 96.56 109 GLY A O 1
ATOM 808 N N . THR A 1 110 ? 8.262 -12.226 -22.182 1.00 97.06 110 THR A N 1
ATOM 809 C CA . THR A 1 110 ? 7.565 -10.947 -21.973 1.00 97.06 110 THR A CA 1
ATOM 810 C C . THR A 1 110 ? 8.267 -10.058 -20.954 1.00 97.06 110 THR A C 1
ATOM 812 O O . THR A 1 110 ? 8.086 -8.848 -21.017 1.00 97.06 110 THR A O 1
ATOM 815 N N . ILE A 1 111 ? 9.083 -10.619 -20.057 1.00 97.44 111 ILE A N 1
ATOM 816 C CA . ILE A 1 111 ? 9.950 -9.873 -19.139 1.00 97.44 111 ILE A CA 1
ATOM 817 C C . ILE A 1 111 ? 11.408 -10.182 -19.464 1.00 97.44 111 ILE A C 1
ATOM 819 O O . ILE A 1 111 ? 11.830 -11.337 -19.483 1.00 97.44 111 ILE A O 1
ATOM 823 N N . LEU A 1 112 ? 12.187 -9.126 -19.677 1.00 96.75 112 LEU A N 1
ATOM 824 C CA . LEU A 1 112 ? 13.636 -9.196 -19.751 1.00 96.75 112 LEU A CA 1
ATOM 825 C C . LEU A 1 112 ? 14.213 -8.934 -18.356 1.00 96.75 112 LEU A C 1
ATOM 827 O O . LEU A 1 112 ? 14.160 -7.810 -17.860 1.00 96.75 112 LEU A O 1
ATOM 831 N N . PHE A 1 113 ? 14.775 -9.969 -17.733 1.00 96.38 113 PHE A N 1
ATOM 832 C CA . PHE A 1 113 ? 15.485 -9.841 -16.462 1.00 96.38 113 PHE A CA 1
ATOM 833 C C . PHE A 1 113 ? 16.962 -9.517 -16.716 1.00 96.38 113 PHE A C 1
ATOM 835 O O . PHE A 1 113 ? 17.705 -10.317 -17.284 1.00 96.38 113 PHE A O 1
ATOM 842 N N . ARG A 1 114 ? 17.379 -8.318 -16.311 1.00 91.81 114 ARG A N 1
ATOM 843 C CA . ARG A 1 114 ? 18.726 -7.766 -16.471 1.00 91.81 114 ARG A CA 1
ATOM 844 C C . ARG A 1 114 ? 19.442 -7.806 -15.117 1.00 91.81 114 ARG A C 1
ATOM 846 O O . ARG A 1 114 ? 19.576 -6.795 -14.437 1.00 91.81 114 ARG A O 1
ATOM 853 N N . GLY A 1 115 ? 19.863 -8.993 -14.688 1.00 87.75 115 GLY A N 1
ATOM 854 C CA . GLY A 1 115 ? 20.542 -9.166 -13.403 1.00 87.75 115 GLY A CA 1
ATOM 855 C C . GLY A 1 115 ? 20.756 -10.626 -13.027 1.00 87.75 115 GLY A C 1
ATOM 856 O O . GLY A 1 115 ? 20.608 -11.530 -13.847 1.00 87.75 115 GLY A O 1
ATOM 857 N N . SER A 1 116 ? 21.095 -10.860 -11.761 1.00 93.50 116 SER A N 1
ATOM 858 C CA . SER A 1 116 ? 21.145 -12.198 -11.172 1.00 93.50 116 SER A CA 1
ATOM 859 C C . SER A 1 116 ? 20.235 -12.268 -9.952 1.00 93.50 116 SER A C 1
ATOM 861 O O . SER A 1 116 ? 19.982 -11.262 -9.287 1.00 93.50 116 SER A O 1
ATOM 863 N N . VAL A 1 117 ? 19.765 -13.472 -9.625 1.00 92.69 117 VAL A N 1
ATOM 864 C CA . VAL A 1 117 ? 18.968 -13.705 -8.410 1.00 92.69 117 VAL A CA 1
ATOM 865 C C . VAL A 1 117 ? 19.741 -13.276 -7.158 1.00 92.69 117 VAL A C 1
ATOM 867 O O . VAL A 1 117 ? 19.160 -12.688 -6.252 1.00 92.69 117 VAL A O 1
ATOM 870 N N . GLY A 1 118 ? 21.061 -13.496 -7.130 1.00 96.25 118 GLY A N 1
ATOM 871 C CA . GLY A 1 118 ? 21.924 -13.054 -6.032 1.00 96.25 118 GLY A CA 1
ATOM 872 C C . GLY A 1 118 ? 21.996 -11.530 -5.897 1.00 96.25 118 GLY A C 1
ATOM 873 O O . GLY A 1 118 ? 21.909 -11.018 -4.785 1.00 96.25 118 GLY A O 1
ATOM 874 N N . ALA A 1 119 ? 22.088 -10.798 -7.013 1.00 96.38 119 ALA A N 1
ATOM 875 C CA . ALA A 1 119 ? 22.085 -9.334 -7.001 1.00 96.38 119 ALA A CA 1
ATOM 876 C C . ALA A 1 119 ? 20.733 -8.769 -6.537 1.00 96.38 119 ALA A C 1
ATOM 878 O O . ALA A 1 119 ? 20.701 -7.857 -5.713 1.00 96.38 119 ALA A O 1
ATOM 879 N N . LEU A 1 120 ? 19.625 -9.353 -7.008 1.00 96.06 120 LEU A N 1
ATOM 880 C CA . LEU A 1 120 ? 18.278 -8.995 -6.561 1.00 96.06 120 LEU A CA 1
ATOM 881 C C . LEU A 1 120 ? 18.106 -9.240 -5.055 1.00 96.06 120 LEU A C 1
ATOM 883 O O . LEU A 1 120 ? 17.634 -8.360 -4.340 1.00 96.06 120 LEU A O 1
ATOM 887 N N . ALA A 1 121 ? 18.527 -10.410 -4.565 1.00 95.88 121 ALA A N 1
ATOM 888 C CA . ALA A 1 121 ? 18.460 -10.750 -3.147 1.00 95.88 121 ALA A CA 1
ATOM 889 C C . ALA A 1 121 ? 19.317 -9.804 -2.293 1.00 95.88 121 ALA A C 1
ATOM 891 O O . ALA A 1 121 ? 18.846 -9.312 -1.271 1.00 95.88 121 ALA A O 1
ATOM 892 N N . GLY A 1 122 ? 20.543 -9.501 -2.733 1.00 97.38 122 GLY A N 1
ATOM 893 C CA . GLY A 1 122 ? 21.420 -8.541 -2.064 1.00 97.38 122 GLY A CA 1
ATOM 894 C C . GLY A 1 122 ? 20.782 -7.155 -1.958 1.00 97.38 122 GLY A C 1
ATOM 895 O O . GLY A 1 122 ? 20.697 -6.605 -0.863 1.00 97.38 122 GLY A O 1
ATOM 896 N N . ALA A 1 123 ? 20.252 -6.629 -3.067 1.00 96.69 123 ALA A N 1
ATOM 897 C CA . ALA A 1 123 ? 19.575 -5.334 -3.087 1.00 96.69 123 ALA A CA 1
ATOM 898 C C . ALA A 1 123 ? 18.324 -5.312 -2.191 1.00 96.69 123 ALA A C 1
ATOM 900 O O . ALA A 1 123 ? 18.129 -4.362 -1.431 1.00 96.69 123 ALA A O 1
ATOM 901 N N . ALA A 1 124 ? 17.513 -6.373 -2.226 1.00 96.50 124 ALA A N 1
ATOM 902 C CA . ALA A 1 124 ? 16.329 -6.492 -1.382 1.00 96.50 124 ALA A CA 1
ATOM 903 C C . ALA A 1 124 ? 16.685 -6.533 0.112 1.00 96.50 124 ALA A C 1
ATOM 905 O O . ALA A 1 124 ? 16.030 -5.871 0.913 1.00 96.50 124 ALA A O 1
ATOM 906 N N . VAL A 1 125 ? 17.749 -7.247 0.497 1.00 97.00 125 VAL A N 1
ATOM 907 C CA . VAL A 1 125 ? 18.236 -7.279 1.886 1.00 97.00 125 VAL A CA 1
ATOM 908 C C . VAL A 1 125 ? 18.716 -5.898 2.331 1.00 97.00 125 VAL A C 1
ATOM 910 O O . VAL A 1 125 ? 18.344 -5.448 3.414 1.00 97.00 125 VAL A O 1
ATOM 913 N N . THR A 1 126 ? 19.484 -5.190 1.497 1.00 96.94 126 THR A N 1
ATOM 914 C CA . THR A 1 126 ? 19.946 -3.826 1.806 1.00 96.94 126 THR A CA 1
ATOM 915 C C . THR A 1 126 ? 18.780 -2.842 1.951 1.00 96.94 126 THR A C 1
ATOM 917 O O . THR A 1 126 ? 18.797 -1.996 2.843 1.00 96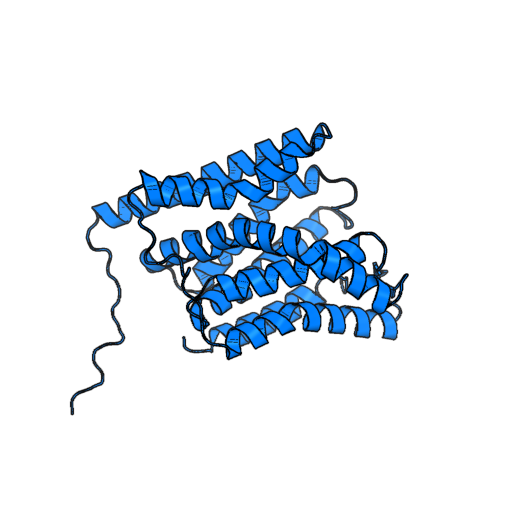.94 126 THR A O 1
ATOM 920 N N . GLY A 1 127 ? 17.745 -2.965 1.115 1.00 96.25 127 GLY A N 1
ATOM 921 C CA . GLY A 1 127 ? 16.552 -2.114 1.147 1.00 96.25 127 GLY A CA 1
ATOM 922 C C . GLY A 1 127 ? 15.491 -2.513 2.180 1.00 96.25 127 GLY A C 1
ATOM 923 O O . GLY A 1 127 ? 14.509 -1.791 2.347 1.00 96.25 127 GLY A O 1
ATOM 924 N N . LEU A 1 128 ? 15.657 -3.637 2.884 1.00 97.25 128 LEU A N 1
ATOM 925 C CA . LEU A 1 128 ? 14.588 -4.225 3.694 1.00 97.25 128 LEU A CA 1
ATOM 926 C C . LEU A 1 128 ? 14.159 -3.339 4.868 1.00 97.25 128 LEU A C 1
ATOM 928 O O . LEU A 1 128 ? 12.967 -3.143 5.091 1.00 97.25 128 LEU A O 1
ATOM 932 N N . VAL A 1 129 ? 15.117 -2.798 5.622 1.00 98.00 129 VAL A N 1
ATOM 933 C CA . VAL A 1 129 ? 14.831 -1.967 6.804 1.00 98.00 129 VAL A CA 1
ATOM 934 C C . VAL A 1 129 ? 14.033 -0.707 6.445 1.00 98.00 129 VAL A C 1
ATOM 936 O O . VAL A 1 129 ? 12.966 -0.515 7.035 1.00 98.00 129 VAL A O 1
ATOM 939 N N . PRO A 1 130 ? 14.468 0.144 5.489 1.00 96.75 130 PRO A N 1
ATOM 940 C CA . PRO A 1 130 ? 13.668 1.304 5.105 1.00 96.75 130 PRO A CA 1
ATOM 941 C C . PRO A 1 130 ? 12.316 0.900 4.502 1.00 96.75 130 PRO A C 1
ATOM 943 O O . PRO A 1 130 ? 11.311 1.540 4.803 1.00 96.75 130 PRO A O 1
ATOM 946 N N . ALA A 1 131 ? 12.249 -0.191 3.731 1.00 97.88 131 ALA A N 1
ATOM 947 C CA . ALA A 1 131 ? 10.989 -0.671 3.168 1.00 97.88 131 ALA A CA 1
ATOM 948 C C . ALA A 1 131 ? 9.979 -1.099 4.249 1.00 97.88 131 ALA A C 1
ATOM 950 O O . ALA A 1 131 ? 8.805 -0.741 4.164 1.00 97.88 131 ALA A O 1
ATOM 951 N N . LEU A 1 132 ? 10.426 -1.806 5.293 1.00 98.38 132 LEU A N 1
ATOM 952 C CA . LEU A 1 132 ? 9.592 -2.162 6.447 1.00 98.38 132 LEU A CA 1
ATOM 953 C C . LEU A 1 132 ? 9.146 -0.927 7.231 1.00 98.38 132 LEU A C 1
ATOM 955 O O . LEU A 1 132 ? 7.997 -0.867 7.663 1.00 98.38 132 LEU A O 1
ATOM 959 N N . LEU A 1 133 ? 10.027 0.061 7.405 1.00 98.19 133 LEU A N 1
ATOM 960 C CA . LEU A 1 133 ? 9.699 1.299 8.109 1.00 98.19 133 LEU A CA 1
ATOM 961 C C . LEU A 1 133 ? 8.622 2.104 7.367 1.00 98.19 133 LEU A C 1
ATOM 963 O O . LEU A 1 133 ? 7.659 2.559 7.979 1.00 98.19 133 LEU A O 1
ATOM 967 N N . PHE A 1 134 ? 8.747 2.247 6.049 1.00 97.75 134 PHE A N 1
ATOM 968 C CA . PHE A 1 134 ? 7.761 2.958 5.234 1.00 97.75 134 PHE A CA 1
ATOM 969 C C . PHE A 1 134 ? 6.439 2.197 5.135 1.00 97.75 134 PHE A C 1
ATOM 971 O O . PHE A 1 134 ? 5.382 2.790 5.352 1.00 97.75 134 PHE A O 1
ATOM 978 N N . ALA A 1 135 ? 6.488 0.873 4.957 1.00 98.56 135 ALA A N 1
ATOM 979 C CA . ALA A 1 135 ? 5.296 0.035 5.044 1.00 98.56 135 ALA A CA 1
ATOM 980 C C . ALA A 1 135 ? 4.619 0.160 6.419 1.00 98.56 135 ALA A C 1
ATOM 982 O O . ALA A 1 135 ? 3.396 0.205 6.507 1.00 98.56 135 ALA A O 1
ATOM 983 N N . MET A 1 136 ? 5.388 0.270 7.506 1.00 98.50 136 MET A N 1
ATOM 984 C CA . MET A 1 136 ? 4.841 0.520 8.839 1.00 98.50 136 MET A CA 1
ATOM 985 C C . MET A 1 136 ? 4.100 1.858 8.906 1.00 98.50 136 MET A C 1
ATOM 987 O O . MET A 1 136 ? 2.988 1.894 9.432 1.00 98.50 136 MET A O 1
ATOM 991 N N . PHE A 1 137 ? 4.675 2.937 8.365 1.00 98.25 137 PHE A N 1
ATOM 992 C CA . PHE A 1 137 ? 4.036 4.257 8.369 1.00 98.25 137 PHE A CA 1
ATOM 993 C C . PHE A 1 137 ? 2.680 4.238 7.669 1.00 98.25 137 PHE A C 1
ATOM 995 O O . PHE A 1 137 ? 1.696 4.744 8.212 1.00 98.25 137 PHE A O 1
ATOM 1002 N N . GLU A 1 138 ? 2.611 3.598 6.506 1.00 98.62 138 GLU A N 1
ATOM 1003 C CA . GLU A 1 138 ? 1.374 3.452 5.751 1.00 98.62 138 GLU A CA 1
ATOM 1004 C C . GLU A 1 138 ? 0.373 2.536 6.456 1.00 98.62 138 GLU A C 1
ATOM 1006 O O . GLU A 1 138 ? -0.764 2.928 6.723 1.00 98.62 138 GLU A O 1
ATOM 1011 N N . GLU A 1 139 ? 0.776 1.309 6.790 1.00 98.69 139 GLU A N 1
ATOM 1012 C CA . GLU A 1 139 ? -0.148 0.281 7.268 1.00 98.69 139 GLU A CA 1
ATOM 1013 C C . GLU A 1 139 ? -0.691 0.576 8.667 1.00 98.69 139 GLU A C 1
ATOM 1015 O O . GLU A 1 139 ? -1.828 0.203 8.966 1.00 98.69 139 GLU A O 1
ATOM 1020 N N . TRP A 1 140 ? 0.045 1.307 9.508 1.00 98.19 140 TRP A N 1
ATOM 1021 C CA . TRP A 1 140 ? -0.497 1.830 10.765 1.00 98.19 140 TRP A CA 1
ATOM 1022 C C . TRP A 1 140 ? -1.653 2.806 10.526 1.00 98.19 140 TRP A C 1
ATOM 1024 O O . TRP A 1 140 ? -2.624 2.800 11.284 1.00 98.19 140 TRP A O 1
ATOM 1034 N N . GLY A 1 141 ? -1.587 3.591 9.449 1.00 98.19 141 GLY A N 1
ATOM 1035 C CA . GLY A 1 141 ? -2.676 4.434 8.965 1.00 98.19 141 GLY A CA 1
ATOM 1036 C C . GLY A 1 141 ? -3.830 3.642 8.372 1.00 98.19 141 GLY A C 1
ATOM 1037 O O . GLY A 1 141 ? -4.973 3.744 8.819 1.00 98.19 141 GLY A O 1
ATOM 1038 N N . TRP A 1 142 ? -3.544 2.806 7.381 1.00 98.56 142 TRP A N 1
ATOM 1039 C CA . TRP A 1 142 ? -4.578 2.124 6.611 1.00 98.56 142 TRP A CA 1
ATOM 1040 C C . TRP A 1 142 ? -5.250 0.994 7.394 1.00 98.56 142 TRP A C 1
ATOM 1042 O O . TRP A 1 142 ? -6.467 1.003 7.581 1.00 98.56 142 TRP A O 1
ATOM 1052 N N . ARG A 1 143 ? -4.465 0.024 7.872 1.00 98.25 143 ARG A N 1
ATOM 1053 C CA . ARG A 1 143 ? -4.942 -1.226 8.502 1.00 98.25 143 ARG A CA 1
ATOM 1054 C C . ARG A 1 143 ? -4.950 -1.120 10.025 1.00 98.25 143 ARG A C 1
ATOM 1056 O O . ARG A 1 143 ? -5.728 -1.803 10.693 1.00 98.25 143 ARG A O 1
ATOM 1063 N N . GLY A 1 144 ? -4.114 -0.238 10.563 1.00 97.25 144 GLY A N 1
ATOM 1064 C CA . GLY A 1 144 ? -4.033 0.080 11.978 1.00 97.25 144 GLY A CA 1
ATOM 1065 C C . GLY A 1 144 ? -4.989 1.182 12.429 1.00 97.25 144 GLY A C 1
ATOM 1066 O O . GLY A 1 144 ? -5.234 1.268 13.625 1.00 97.25 144 GLY A O 1
ATOM 1067 N N . TYR A 1 145 ? -5.569 2.007 11.548 1.00 98.12 145 TYR A N 1
ATOM 1068 C CA . TYR A 1 145 ? -6.478 3.089 11.956 1.00 98.12 145 TYR A CA 1
ATOM 1069 C C . TYR A 1 145 ? -7.741 3.192 11.099 1.00 98.12 145 TYR A C 1
ATOM 1071 O O . TYR A 1 145 ? -8.830 2.987 11.633 1.00 98.12 145 TYR A O 1
ATOM 1079 N N . LEU A 1 146 ? -7.629 3.466 9.799 1.00 98.19 146 LEU A N 1
ATOM 1080 C CA . LEU A 1 146 ? -8.783 3.713 8.931 1.00 98.19 146 LEU A CA 1
ATOM 1081 C C . LEU A 1 146 ? -9.740 2.507 8.891 1.00 98.19 146 LEU A C 1
ATOM 1083 O O . LEU A 1 146 ? -10.932 2.652 9.156 1.00 98.19 146 LEU A O 1
ATOM 1087 N N . GLU A 1 147 ? -9.209 1.308 8.648 1.00 97.06 147 GLU A N 1
ATOM 1088 C CA . GLU A 1 147 ? -9.960 0.044 8.651 1.00 97.06 147 GLU A CA 1
ATOM 1089 C C . GLU A 1 147 ? -10.743 -0.203 9.961 1.00 97.06 147 GLU A C 1
ATOM 1091 O O . GLU A 1 147 ? -11.972 -0.323 9.901 1.00 97.06 147 GLU A O 1
ATOM 1096 N N . PRO A 1 148 ? -10.107 -0.233 11.156 1.00 95.94 148 PRO A N 1
ATOM 1097 C CA . PRO A 1 148 ? -10.821 -0.416 12.424 1.00 95.94 148 PRO A CA 1
ATOM 1098 C C . PRO A 1 148 ? -11.917 0.622 12.699 1.00 95.94 148 PRO A C 1
ATOM 1100 O O . PRO A 1 148 ? -12.957 0.295 13.276 1.00 95.94 148 PRO A O 1
ATOM 1103 N N . ARG A 1 149 ? -11.722 1.878 12.276 1.00 95.75 149 ARG A N 1
ATOM 1104 C CA . ARG A 1 149 ? -12.719 2.951 12.450 1.00 95.75 149 ARG A CA 1
ATOM 1105 C C . ARG A 1 149 ? -13.951 2.713 11.590 1.00 95.75 149 ARG A C 1
ATOM 1107 O O . ARG A 1 149 ? -15.070 2.846 12.080 1.00 95.75 149 ARG A O 1
ATOM 1114 N N . LEU A 1 150 ? -13.753 2.318 10.333 1.00 96.88 150 LEU A N 1
ATOM 1115 C CA . LEU A 1 150 ? -14.843 1.936 9.435 1.00 96.88 150 LEU A CA 1
ATOM 1116 C C . LEU A 1 150 ? -15.571 0.688 9.954 1.00 96.88 150 LEU A C 1
ATOM 1118 O O . LEU A 1 150 ? -16.800 0.638 9.922 1.00 96.88 150 LEU A O 1
ATOM 1122 N N . ALA A 1 151 ? -14.835 -0.283 10.505 1.00 95.31 151 ALA A N 1
ATOM 1123 C CA . ALA A 1 151 ? -15.423 -1.462 11.136 1.00 95.31 151 ALA A CA 1
ATOM 1124 C C . ALA A 1 151 ? -16.328 -1.091 12.325 1.00 95.31 151 ALA A C 1
ATOM 1126 O O . ALA A 1 151 ? -17.450 -1.584 12.406 1.00 95.31 151 ALA A O 1
ATOM 1127 N N . ARG A 1 152 ? -15.910 -0.153 13.189 1.00 93.69 152 ARG A N 1
ATOM 1128 C CA . ARG A 1 152 ? -16.746 0.361 14.295 1.00 93.69 152 ARG A CA 1
ATOM 1129 C C . ARG A 1 152 ? -18.020 1.074 13.853 1.00 93.69 152 ARG A C 1
ATOM 1131 O O . ARG A 1 152 ? -18.977 1.144 14.612 1.00 93.69 152 ARG A O 1
ATOM 1138 N N . LEU A 1 153 ? -18.061 1.596 12.630 1.00 94.69 153 LEU A N 1
ATOM 1139 C CA . LEU A 1 153 ? -19.285 2.165 12.059 1.00 94.69 153 LEU A CA 1
ATOM 1140 C C . LEU A 1 153 ? -20.259 1.099 11.530 1.00 94.69 153 LEU A C 1
ATOM 1142 O O . LEU A 1 153 ? -21.329 1.462 11.031 1.00 94.69 153 LEU A O 1
ATOM 1146 N N . GLY A 1 154 ? -19.903 -0.185 11.635 1.00 94.06 154 GLY A N 1
ATOM 1147 C CA . GLY A 1 154 ? -20.667 -1.307 11.099 1.00 94.06 154 GLY A CA 1
ATOM 1148 C C . GLY A 1 154 ? -20.476 -1.500 9.594 1.00 94.06 154 GLY A C 1
ATOM 1149 O O . GLY A 1 154 ? -21.316 -2.122 8.947 1.00 94.06 154 GLY A O 1
ATOM 1150 N N . ILE A 1 155 ? -19.411 -0.945 8.998 1.00 96.00 155 ILE A N 1
ATOM 1151 C CA . ILE A 1 155 ? -19.165 -1.090 7.558 1.00 96.00 155 ILE A CA 1
ATOM 1152 C C . ILE A 1 155 ? -18.622 -2.505 7.275 1.00 96.00 155 ILE A C 1
ATOM 1154 O O . ILE A 1 155 ? -17.584 -2.885 7.834 1.00 96.00 155 ILE A O 1
ATOM 1158 N N . PRO A 1 156 ? -19.278 -3.284 6.386 1.00 95.88 156 PRO A N 1
ATOM 1159 C CA . PRO A 1 156 ? -18.850 -4.637 6.040 1.00 95.88 156 PRO A CA 1
ATOM 1160 C C . PRO A 1 156 ? -17.419 -4.695 5.499 1.00 95.88 156 PRO A C 1
ATOM 1162 O O . PRO A 1 156 ? -16.999 -3.787 4.782 1.00 95.88 156 PRO A O 1
ATOM 1165 N N . ASP A 1 157 ? -16.721 -5.802 5.774 1.00 95.56 157 ASP A N 1
ATOM 1166 C CA . ASP A 1 157 ? -15.309 -6.037 5.426 1.00 95.56 157 ASP A CA 1
ATOM 1167 C C . ASP A 1 157 ? -14.943 -5.595 4.007 1.00 95.56 157 ASP A C 1
ATOM 1169 O O . ASP A 1 157 ? -14.132 -4.692 3.824 1.00 95.56 157 ASP A O 1
ATOM 1173 N N . LEU A 1 158 ? -15.599 -6.167 2.994 1.00 96.81 158 LEU A N 1
ATOM 1174 C CA . LEU A 1 158 ? -15.282 -5.865 1.600 1.00 96.81 158 LEU A CA 1
ATOM 1175 C C . LEU A 1 158 ? -15.454 -4.373 1.282 1.00 96.81 158 LEU A C 1
ATOM 1177 O O . LEU A 1 158 ? -14.624 -3.788 0.594 1.00 96.81 158 LEU A O 1
ATOM 1181 N N . ARG A 1 159 ? -16.506 -3.735 1.808 1.00 97.94 159 ARG A N 1
ATOM 1182 C CA . ARG A 1 159 ? -16.774 -2.314 1.548 1.00 97.94 159 ARG A CA 1
ATOM 1183 C C . ARG A 1 159 ? -15.703 -1.423 2.165 1.00 97.94 159 ARG A C 1
ATOM 1185 O O . ARG A 1 159 ? -15.267 -0.481 1.509 1.00 97.94 159 ARG A O 1
ATOM 1192 N N . ARG A 1 160 ? -15.264 -1.713 3.394 1.00 96.75 160 ARG A N 1
ATOM 1193 C CA . ARG A 1 160 ? -14.192 -0.930 4.024 1.00 96.75 160 ARG A CA 1
ATOM 1194 C C . ARG A 1 160 ? -12.837 -1.164 3.354 1.00 96.75 160 ARG A C 1
ATOM 1196 O O . ARG A 1 160 ? -12.162 -0.177 3.085 1.00 96.75 160 ARG A O 1
ATOM 1203 N N . HIS A 1 161 ? -12.517 -2.397 2.946 1.00 98.44 161 HIS A N 1
ATOM 1204 C CA . HIS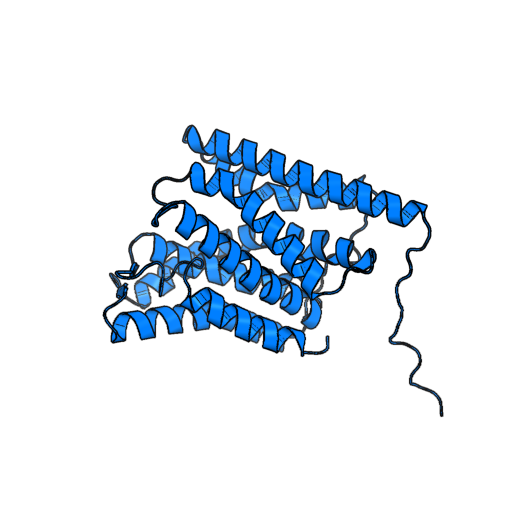 A 1 161 ? -11.277 -2.690 2.217 1.00 98.44 161 HIS A CA 1
ATOM 1205 C C . HIS A 1 161 ? -11.199 -1.917 0.899 1.00 98.44 161 HIS A C 1
ATOM 1207 O O . HIS A 1 161 ? -10.181 -1.296 0.603 1.00 98.44 161 HIS A O 1
ATOM 1213 N N . LEU A 1 162 ? -12.293 -1.902 0.130 1.00 98.69 162 LEU A N 1
ATOM 1214 C CA . LEU A 1 162 ? -12.373 -1.150 -1.122 1.00 98.69 162 LEU A CA 1
ATOM 1215 C C . LEU A 1 162 ? -12.310 0.365 -0.891 1.00 98.69 162 LEU A C 1
ATOM 1217 O O . LEU A 1 162 ? -11.641 1.065 -1.645 1.00 98.69 162 LEU A O 1
ATOM 1221 N N . LEU A 1 163 ? -12.954 0.877 0.164 1.00 98.56 163 LEU A N 1
ATOM 1222 C CA . LEU A 1 163 ? -12.876 2.296 0.515 1.00 98.56 163 LEU A CA 1
ATOM 1223 C C . LEU A 1 163 ? -11.445 2.707 0.887 1.00 98.56 163 LEU A C 1
ATOM 1225 O O . LEU A 1 163 ? -10.954 3.721 0.396 1.00 98.56 163 LEU A O 1
ATOM 1229 N N . VAL A 1 164 ? -10.758 1.904 1.705 1.00 98.69 164 VAL A N 1
ATOM 1230 C CA . VAL A 1 164 ? -9.345 2.120 2.043 1.00 98.69 164 VAL A CA 1
ATOM 1231 C C . VAL A 1 164 ? -8.478 2.046 0.791 1.00 98.69 164 VAL A C 1
ATOM 1233 O O . VAL A 1 164 ? -7.642 2.919 0.601 1.00 98.69 164 VAL A O 1
ATOM 1236 N N . GLY A 1 165 ? -8.700 1.067 -0.090 1.00 98.69 165 GLY A N 1
ATOM 1237 C CA . GLY A 1 165 ? -7.975 0.953 -1.357 1.00 98.69 165 GLY A CA 1
ATOM 1238 C C . GLY A 1 165 ? -8.165 2.163 -2.269 1.00 98.69 165 GLY A C 1
ATOM 1239 O O . GLY A 1 165 ? -7.197 2.642 -2.846 1.00 98.69 165 GLY A O 1
ATOM 1240 N N . MET A 1 166 ? -9.378 2.714 -2.346 1.00 98.69 166 MET A N 1
ATOM 1241 C CA . MET A 1 166 ? -9.650 3.925 -3.124 1.00 98.69 166 MET A CA 1
ATOM 1242 C C . MET A 1 166 ? -8.944 5.151 -2.537 1.00 98.69 166 MET A C 1
ATOM 1244 O O . MET A 1 166 ? -8.295 5.899 -3.264 1.00 98.69 166 MET A O 1
ATOM 1248 N N . ILE A 1 167 ? -9.023 5.345 -1.217 1.00 98.69 167 ILE A N 1
ATOM 1249 C CA . ILE A 1 167 ? -8.316 6.436 -0.531 1.00 98.69 167 ILE A CA 1
ATOM 1250 C C . ILE A 1 167 ? -6.803 6.284 -0.727 1.00 98.69 167 ILE A C 1
ATOM 1252 O O . ILE A 1 167 ? -6.123 7.261 -1.017 1.00 98.69 167 ILE A O 1
ATOM 1256 N N . TRP A 1 168 ? -6.279 5.065 -0.634 1.00 98.75 168 TRP A N 1
ATOM 1257 C CA . TRP A 1 168 ? -4.862 4.777 -0.831 1.00 98.75 168 TRP A CA 1
ATOM 1258 C C . TRP A 1 168 ? -4.411 5.023 -2.280 1.00 98.75 168 TRP A C 1
ATOM 1260 O O . TRP A 1 168 ? -3.344 5.594 -2.495 1.00 98.75 168 TRP A O 1
ATOM 1270 N N . ALA A 1 169 ? -5.243 4.690 -3.272 1.00 98.44 169 ALA A N 1
ATOM 1271 C CA . ALA A 1 169 ? -4.981 4.987 -4.680 1.00 98.44 169 ALA A CA 1
ATOM 1272 C C . ALA A 1 169 ? -4.940 6.495 -4.953 1.00 98.44 169 ALA A C 1
ATOM 1274 O O . ALA A 1 169 ? -4.004 6.983 -5.581 1.00 98.44 169 ALA A O 1
ATOM 1275 N N . VAL A 1 170 ? -5.929 7.243 -4.450 1.00 98.38 170 VAL A N 1
ATOM 1276 C CA . VAL A 1 170 ? -5.982 8.706 -4.601 1.00 98.38 170 VAL A CA 1
ATOM 1277 C C . VAL A 1 170 ? -4.812 9.372 -3.880 1.00 98.38 170 VAL A C 1
ATOM 1279 O O . VAL A 1 170 ? -4.202 10.290 -4.425 1.00 98.38 170 VAL A O 1
ATOM 1282 N N . TRP A 1 171 ? -4.453 8.874 -2.694 1.00 98.69 171 TRP A N 1
ATOM 1283 C CA . TRP A 1 171 ? -3.316 9.370 -1.926 1.00 98.69 171 TRP A CA 1
ATOM 1284 C C . TRP A 1 171 ? -2.009 9.271 -2.712 1.00 98.69 171 TRP A C 1
ATOM 1286 O O . TRP A 1 171 ? -1.199 10.176 -2.599 1.00 98.69 171 TRP A O 1
ATOM 1296 N N . HIS A 1 172 ? -1.815 8.261 -3.560 1.00 97.50 172 HIS A N 1
ATOM 1297 C CA . HIS A 1 172 ? -0.591 8.112 -4.354 1.00 97.50 172 HIS A CA 1
ATOM 1298 C C . HIS A 1 172 ? -0.472 9.037 -5.569 1.00 97.50 172 HIS A C 1
ATOM 1300 O O . HIS A 1 172 ? 0.638 9.229 -6.071 1.00 97.50 172 HIS A O 1
ATOM 1306 N N . ILE A 1 173 ? -1.576 9.612 -6.059 1.00 96.44 173 ILE A N 1
ATOM 1307 C CA . ILE A 1 173 ? -1.583 10.375 -7.317 1.00 96.44 173 ILE A CA 1
ATOM 1308 C C . ILE A 1 173 ? -0.531 11.502 -7.324 1.00 96.44 173 ILE A C 1
ATOM 1310 O O . ILE A 1 173 ? 0.244 11.555 -8.283 1.00 96.44 173 ILE A O 1
ATOM 1314 N N . PRO A 1 174 ? -0.422 12.367 -6.289 1.00 96.12 174 PRO A N 1
ATOM 1315 C CA . PRO A 1 174 ? 0.577 13.437 -6.280 1.00 96.12 174 PRO A CA 1
ATOM 1316 C C . PRO A 1 174 ? 2.018 12.921 -6.345 1.00 96.12 174 PRO A C 1
ATOM 1318 O O . PRO A 1 174 ? 2.849 13.509 -7.032 1.00 96.12 174 PRO A O 1
ATOM 1321 N N . TYR A 1 175 ? 2.312 11.808 -5.667 1.00 95.12 175 TYR A N 1
ATOM 1322 C CA . TYR A 1 175 ? 3.644 11.206 -5.656 1.00 95.12 175 TYR A CA 1
ATOM 1323 C C . TYR A 1 175 ? 4.020 10.621 -7.023 1.00 95.12 175 TYR A C 1
ATOM 1325 O O . TYR A 1 175 ? 5.112 10.889 -7.525 1.00 95.12 175 TYR A O 1
ATOM 1333 N N . PHE A 1 176 ? 3.110 9.878 -7.662 1.00 94.12 176 PHE A N 1
ATOM 1334 C CA . PHE A 1 176 ? 3.356 9.321 -8.996 1.00 94.12 176 PHE A CA 1
ATOM 1335 C C . PHE A 1 176 ? 3.515 10.403 -10.056 1.00 94.12 176 PHE A C 1
ATOM 1337 O O . PHE A 1 176 ? 4.364 10.276 -10.932 1.00 94.12 176 PHE A O 1
ATOM 1344 N N . TRP A 1 177 ? 2.744 11.486 -9.956 1.00 93.38 177 TRP A N 1
ATOM 1345 C CA . TRP A 1 177 ? 2.877 12.619 -10.867 1.00 93.38 177 TRP A CA 1
ATOM 1346 C C . TRP A 1 177 ? 4.204 13.366 -10.687 1.00 93.38 177 TRP A C 1
ATOM 1348 O O . TRP A 1 177 ? 4.803 13.817 -11.659 1.00 93.38 177 TRP A O 1
ATOM 1358 N N . ALA A 1 178 ? 4.681 13.481 -9.446 1.00 93.50 178 ALA A N 1
ATOM 1359 C CA . ALA A 1 178 ? 5.935 14.152 -9.120 1.00 93.50 178 ALA A CA 1
ATOM 1360 C C . ALA A 1 178 ? 7.189 13.299 -9.382 1.00 93.50 178 ALA A C 1
ATOM 1362 O O . ALA A 1 178 ? 8.296 13.828 -9.306 1.00 93.50 178 ALA A O 1
ATOM 1363 N N . THR A 1 179 ? 7.038 12.003 -9.681 1.00 90.19 179 THR A N 1
ATOM 1364 C CA . THR A 1 179 ? 8.161 11.072 -9.855 1.00 90.19 179 THR A CA 1
ATOM 1365 C C . THR A 1 179 ? 8.352 10.720 -11.337 1.00 90.19 179 THR A C 1
ATOM 1367 O O . THR A 1 179 ? 7.545 9.976 -11.903 1.00 90.19 179 THR A O 1
ATOM 1370 N N . PRO A 1 180 ? 9.417 11.214 -11.997 1.00 87.06 180 PRO A N 1
ATOM 1371 C CA . PRO A 1 180 ? 9.674 10.922 -13.405 1.00 87.06 180 PRO A CA 1
ATOM 1372 C C . PRO A 1 180 ? 9.779 9.419 -13.685 1.00 87.06 180 PRO A C 1
ATOM 1374 O O . PRO A 1 180 ? 10.418 8.680 -12.939 1.00 87.06 180 PRO A O 1
ATOM 1377 N N . GLY A 1 181 ? 9.160 8.964 -14.777 1.00 84.94 181 GLY A N 1
ATOM 1378 C CA . GLY A 1 181 ? 9.200 7.558 -15.197 1.00 84.94 181 GLY A CA 1
ATOM 1379 C C . GLY A 1 181 ? 8.292 6.613 -14.402 1.00 84.94 181 GLY A C 1
ATOM 1380 O O . GLY A 1 181 ? 8.311 5.410 -14.656 1.00 84.94 181 GLY A O 1
ATOM 1381 N N . PHE A 1 182 ? 7.483 7.119 -13.461 1.00 85.81 182 PHE A N 1
ATOM 1382 C CA . PHE A 1 182 ? 6.563 6.270 -12.700 1.00 85.81 182 PHE A CA 1
ATOM 1383 C C . PHE A 1 182 ? 5.333 5.855 -13.520 1.00 85.81 182 PHE A C 1
ATOM 1385 O O . PHE A 1 182 ? 4.919 4.699 -13.473 1.00 85.81 182 PHE A O 1
ATOM 1392 N N . ILE A 1 183 ? 4.779 6.783 -14.306 1.00 89.81 183 ILE A N 1
ATOM 1393 C CA . ILE A 1 183 ? 3.669 6.524 -15.230 1.00 89.81 183 ILE A CA 1
ATOM 1394 C C . ILE A 1 183 ? 4.253 6.000 -16.547 1.00 89.81 183 ILE A C 1
ATOM 1396 O O . ILE A 1 183 ? 4.786 6.765 -17.348 1.00 89.81 183 ILE A O 1
ATOM 1400 N N . THR A 1 184 ? 4.165 4.687 -16.758 1.00 87.88 184 THR A N 1
ATOM 1401 C CA . THR A 1 184 ? 4.793 3.973 -17.891 1.00 87.88 184 THR A CA 1
ATOM 1402 C C . THR A 1 184 ? 3.812 3.560 -18.993 1.00 87.88 184 THR A C 1
ATOM 1404 O O . THR A 1 184 ? 4.218 3.069 -20.044 1.00 87.88 184 THR A O 1
ATOM 1407 N N . LEU A 1 185 ? 2.513 3.752 -18.765 1.00 93.62 185 LEU A N 1
ATOM 1408 C CA . LEU A 1 185 ? 1.418 3.396 -19.669 1.00 93.62 185 LEU A CA 1
ATOM 1409 C C . LEU A 1 185 ? 0.642 4.655 -20.088 1.00 93.62 185 LEU A C 1
ATOM 1411 O O . LEU A 1 185 ? 0.750 5.687 -19.419 1.00 93.62 185 LEU A O 1
ATOM 1415 N N . PRO A 1 186 ? -0.199 4.589 -21.144 1.00 95.19 186 PRO A N 1
ATOM 1416 C CA . PRO A 1 186 ? -1.137 5.664 -21.451 1.00 95.19 186 PRO A CA 1
ATOM 1417 C C . PRO A 1 186 ? -1.933 6.073 -20.196 1.00 95.19 186 PRO A C 1
ATOM 1419 O O . PRO A 1 186 ? -2.463 5.184 -19.522 1.00 95.19 186 PRO A O 1
ATOM 1422 N N . PRO A 1 187 ? -2.063 7.375 -19.869 1.00 93.00 187 PRO A N 1
ATOM 1423 C CA . PRO A 1 187 ? -2.517 7.819 -18.545 1.00 93.00 187 PRO A CA 1
ATOM 1424 C C . PRO A 1 187 ? -3.844 7.217 -18.067 1.00 93.00 187 PRO A C 1
ATOM 1426 O O . PRO A 1 187 ? -3.961 6.826 -16.909 1.00 93.00 187 PRO A O 1
ATOM 1429 N N . ALA A 1 188 ? -4.834 7.086 -18.955 1.00 94.88 188 ALA A N 1
ATOM 1430 C CA . ALA A 1 188 ? -6.127 6.492 -18.609 1.00 94.88 188 ALA A CA 1
ATOM 1431 C C . ALA A 1 188 ? -6.019 4.992 -18.279 1.00 94.88 188 ALA A C 1
ATOM 1433 O O . ALA A 1 188 ? -6.639 4.520 -17.325 1.00 94.88 188 ALA A O 1
ATOM 1434 N N . LEU A 1 189 ? -5.205 4.249 -19.038 1.00 96.44 189 LEU A N 1
ATOM 1435 C CA . LEU A 1 189 ? -4.958 2.830 -18.787 1.00 96.44 189 LEU A CA 1
ATOM 1436 C C . LEU A 1 189 ? -4.156 2.635 -17.497 1.00 96.44 189 LEU A C 1
ATOM 1438 O O . LEU A 1 189 ? -4.508 1.779 -16.689 1.00 96.44 189 LEU A O 1
ATOM 1442 N N . TYR A 1 190 ? -3.127 3.461 -17.282 1.00 95.50 190 TYR A N 1
ATOM 1443 C CA . TYR A 1 190 ? -2.362 3.470 -16.038 1.00 95.50 190 TYR A CA 1
ATOM 1444 C C . TYR A 1 190 ? -3.280 3.706 -14.837 1.00 95.50 190 TYR A C 1
ATOM 1446 O O . TYR A 1 190 ? -3.282 2.908 -13.907 1.00 95.50 190 TYR A O 1
ATOM 1454 N N . ALA A 1 191 ? -4.115 4.750 -14.875 1.00 95.50 191 ALA A N 1
ATOM 1455 C CA . ALA A 1 191 ? -5.035 5.074 -13.787 1.00 95.50 191 ALA A CA 1
ATOM 1456 C C . ALA A 1 191 ? -6.001 3.917 -13.477 1.00 95.50 191 ALA A C 1
ATOM 1458 O O . ALA A 1 191 ? -6.205 3.586 -12.309 1.00 95.50 191 ALA A O 1
ATOM 1459 N N . LEU A 1 192 ? -6.553 3.268 -14.509 1.00 97.56 192 LEU A N 1
ATOM 1460 C CA . LEU A 1 192 ? -7.442 2.116 -14.350 1.00 97.56 192 LEU A CA 1
ATOM 1461 C C . LEU A 1 192 ? -6.740 0.937 -13.659 1.00 97.56 192 LEU A C 1
ATOM 1463 O O . LEU A 1 192 ? -7.264 0.392 -12.685 1.00 97.56 192 LEU A O 1
ATOM 1467 N N . LEU A 1 193 ? -5.558 0.547 -14.146 1.00 98.12 193 LEU A N 1
ATOM 1468 C CA . LEU A 1 193 ? -4.804 -0.585 -13.599 1.00 98.12 193 LEU A CA 1
ATOM 1469 C C . LEU A 1 193 ? -4.241 -0.280 -12.209 1.00 98.12 193 LEU A C 1
ATOM 1471 O O . LEU A 1 193 ? -4.279 -1.138 -11.332 1.00 98.12 193 LEU A O 1
ATOM 1475 N N . MET A 1 194 ? -3.794 0.952 -11.976 1.00 96.75 194 MET A N 1
ATOM 1476 C CA . MET A 1 194 ? -3.336 1.433 -10.677 1.00 96.75 194 MET A CA 1
ATOM 1477 C C . MET A 1 194 ? -4.451 1.327 -9.632 1.00 96.75 194 MET A C 1
ATOM 1479 O O . MET A 1 194 ? -4.246 0.736 -8.573 1.00 96.75 194 MET A O 1
ATOM 1483 N N . VAL A 1 195 ? -5.652 1.836 -9.935 1.00 98.44 195 VAL A N 1
ATOM 1484 C CA . VAL A 1 195 ? -6.815 1.703 -9.042 1.00 98.44 195 VAL A CA 1
ATOM 1485 C C . VAL A 1 195 ? -7.151 0.228 -8.821 1.00 98.44 195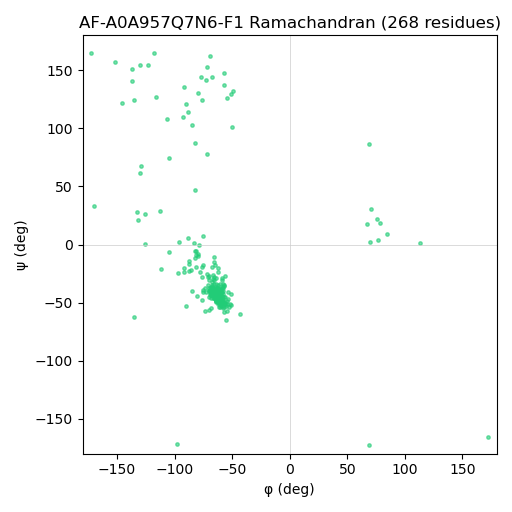 VAL A C 1
ATOM 1487 O O . VAL A 1 195 ? -7.315 -0.187 -7.676 1.00 98.44 195 VAL A O 1
ATOM 1490 N N . GLY A 1 196 ? -7.195 -0.587 -9.880 1.00 98.62 196 GLY A N 1
ATOM 1491 C CA . GLY A 1 196 ? -7.436 -2.029 -9.766 1.00 98.62 196 GLY A CA 1
ATOM 1492 C C . GLY A 1 196 ? -6.436 -2.735 -8.843 1.00 98.62 196 GLY A C 1
ATOM 1493 O O . GLY A 1 196 ? -6.838 -3.506 -7.970 1.00 98.62 196 GLY A O 1
ATOM 1494 N N . GLY A 1 197 ? -5.147 -2.418 -8.980 1.00 98.38 197 GLY A N 1
ATOM 1495 C CA . GLY A 1 197 ? -4.071 -2.952 -8.149 1.00 98.38 197 GLY A CA 1
ATOM 1496 C C . GLY A 1 197 ? -4.206 -2.545 -6.684 1.00 98.38 197 GLY A C 1
ATOM 1497 O O . GLY A 1 197 ? -4.171 -3.406 -5.805 1.00 98.38 197 GLY A O 1
ATOM 1498 N N . PHE A 1 198 ? -4.461 -1.263 -6.405 1.00 98.62 198 PHE A N 1
ATOM 1499 C CA . PHE A 1 198 ? -4.698 -0.790 -5.038 1.00 98.62 198 PHE A CA 1
ATOM 1500 C C . PHE A 1 198 ? -5.924 -1.426 -4.388 1.00 98.62 198 PHE A C 1
ATOM 1502 O O . PHE A 1 198 ? -5.867 -1.783 -3.211 1.00 98.62 198 PHE A O 1
ATOM 1509 N N . LEU A 1 199 ? -7.021 -1.604 -5.128 1.00 98.81 199 LEU A N 1
ATOM 1510 C CA . LEU A 1 199 ? -8.216 -2.273 -4.613 1.00 98.81 199 LEU A CA 1
ATOM 1511 C C . LEU A 1 199 ? -7.935 -3.748 -4.292 1.00 98.81 199 LEU A C 1
ATOM 1513 O O . LEU A 1 199 ? -8.290 -4.208 -3.205 1.00 98.81 199 LEU A O 1
ATOM 1517 N N . ALA A 1 200 ? -7.256 -4.472 -5.187 1.00 98.69 200 ALA A N 1
ATOM 1518 C CA . ALA A 1 200 ? -6.893 -5.873 -4.974 1.00 98.69 200 ALA A CA 1
ATOM 1519 C C . ALA A 1 200 ? -5.954 -6.040 -3.766 1.00 98.69 200 ALA A C 1
ATOM 1521 O O . ALA A 1 200 ? -6.230 -6.841 -2.866 1.00 98.69 200 ALA A O 1
ATOM 1522 N N . MET A 1 201 ? -4.896 -5.223 -3.685 1.00 98.50 201 MET A N 1
ATOM 1523 C CA . MET A 1 201 ? -4.005 -5.184 -2.522 1.00 98.50 201 MET A CA 1
ATOM 1524 C C . MET A 1 201 ? -4.764 -4.831 -1.249 1.00 98.50 201 MET A C 1
ATOM 1526 O O . MET A 1 201 ? -4.543 -5.453 -0.212 1.00 98.50 201 MET A O 1
ATOM 1530 N N . ALA A 1 202 ? -5.698 -3.879 -1.306 1.00 98.56 202 ALA A N 1
ATOM 1531 C CA . ALA A 1 202 ? -6.402 -3.449 -0.112 1.00 98.56 202 ALA A CA 1
ATOM 1532 C C . ALA A 1 202 ? -7.325 -4.505 0.479 1.00 98.56 202 ALA A C 1
ATOM 1534 O O . ALA A 1 202 ? -7.389 -4.612 1.706 1.00 98.56 202 ALA A O 1
ATOM 1535 N N . VAL A 1 203 ? -7.958 -5.318 -0.365 1.00 98.62 203 VAL A N 1
ATOM 1536 C CA . VAL A 1 203 ? -8.713 -6.494 0.076 1.00 98.62 203 VAL A CA 1
ATOM 1537 C C . VAL A 1 203 ? -7.796 -7.511 0.751 1.00 98.62 203 VAL A C 1
ATOM 1539 O O . VAL A 1 203 ? -8.095 -7.948 1.861 1.00 98.62 203 VAL A O 1
ATOM 1542 N N . VAL A 1 204 ? -6.663 -7.855 0.132 1.00 98.69 204 VAL A N 1
ATOM 1543 C CA . VAL A 1 204 ? -5.710 -8.823 0.702 1.00 98.69 204 VAL A CA 1
ATOM 1544 C C . VAL A 1 204 ? -5.130 -8.320 2.023 1.00 98.69 204 VAL A C 1
ATOM 1546 O O . VAL A 1 204 ? -5.178 -9.036 3.018 1.00 98.69 204 VAL A O 1
ATOM 1549 N N . HIS A 1 205 ? -4.636 -7.083 2.070 1.00 98.62 205 HIS A N 1
ATOM 1550 C CA . HIS A 1 205 ? -4.043 -6.478 3.266 1.00 98.62 205 HIS A CA 1
ATOM 1551 C C . HIS A 1 205 ? -5.068 -6.304 4.391 1.00 98.62 205 HIS A C 1
ATOM 1553 O O . HIS A 1 205 ? -4.800 -6.661 5.538 1.00 98.62 205 HIS A O 1
ATOM 1559 N N . GLY A 1 206 ? -6.256 -5.782 4.076 1.00 98.12 206 GLY A N 1
ATOM 1560 C CA . GLY A 1 206 ? -7.329 -5.594 5.050 1.00 98.12 206 GLY A CA 1
ATOM 1561 C C . GLY A 1 206 ? -7.778 -6.916 5.668 1.00 98.12 206 GLY A C 1
ATOM 1562 O O . GLY A 1 206 ? -7.887 -7.030 6.893 1.00 98.12 206 GLY A O 1
ATOM 1563 N N . GLN A 1 207 ? -7.949 -7.945 4.838 1.00 97.94 207 GLN A N 1
ATOM 1564 C CA . GLN A 1 207 ? -8.354 -9.254 5.322 1.00 97.94 207 GLN A CA 1
ATOM 1565 C C . GLN A 1 207 ? -7.219 -9.977 6.052 1.00 97.94 207 GLN A C 1
ATOM 1567 O O . GLN A 1 207 ? -7.478 -10.587 7.086 1.00 97.94 207 GLN A O 1
ATOM 1572 N N . LEU A 1 208 ? -5.965 -9.854 5.598 1.00 98.06 208 LEU A N 1
ATOM 1573 C CA . LEU A 1 208 ? -4.787 -10.387 6.292 1.00 98.06 208 LEU A CA 1
ATOM 1574 C C . LEU A 1 208 ? -4.645 -9.780 7.693 1.00 98.06 208 LEU A C 1
ATOM 1576 O O . LEU A 1 208 ? -4.457 -10.519 8.662 1.00 98.06 208 LEU A O 1
ATOM 1580 N N . ARG A 1 209 ? -4.821 -8.457 7.835 1.00 97.50 209 ARG A N 1
ATOM 1581 C CA . ARG A 1 209 ? -4.913 -7.795 9.148 1.00 97.50 209 ARG A CA 1
ATOM 1582 C C . ARG A 1 209 ? -5.993 -8.490 9.983 1.00 97.50 209 ARG A C 1
ATOM 1584 O O . ARG A 1 209 ? -5.738 -8.883 11.124 1.00 97.50 209 ARG A O 1
ATOM 1591 N N . LYS A 1 210 ? -7.211 -8.611 9.446 1.00 96.25 210 LYS A N 1
ATOM 1592 C CA . LYS A 1 210 ? -8.360 -9.146 10.190 1.00 96.25 210 LYS A CA 1
ATOM 1593 C C . LYS A 1 210 ? -8.087 -10.554 10.721 1.00 96.25 210 LYS A C 1
ATOM 1595 O O . LYS A 1 210 ? -8.213 -10.764 11.922 1.00 96.25 210 LYS A O 1
ATOM 1600 N N . VAL A 1 211 ? -7.683 -11.481 9.853 1.00 96.19 211 VAL A N 1
ATOM 1601 C CA . VAL A 1 211 ? -7.489 -12.896 10.220 1.00 96.19 211 VAL A CA 1
ATOM 1602 C C . VAL A 1 211 ? -6.257 -13.136 11.089 1.00 96.19 211 VAL A C 1
ATOM 1604 O O . VAL A 1 211 ? -6.218 -14.094 11.849 1.00 96.19 211 VAL A O 1
ATOM 1607 N N . SER A 1 212 ? -5.246 -12.269 11.002 1.00 96.56 212 SER A N 1
ATOM 1608 C CA . SER A 1 212 ? -4.042 -12.385 11.831 1.00 96.56 212 SER A CA 1
ATOM 1609 C C . SER A 1 212 ? -4.143 -11.684 13.182 1.00 96.56 212 SER A C 1
ATOM 1611 O O . SER A 1 212 ? -3.285 -11.886 14.042 1.00 96.56 212 SER A O 1
ATOM 1613 N N . GLY A 1 213 ? -5.146 -10.824 13.371 1.00 95.75 213 GLY A N 1
AT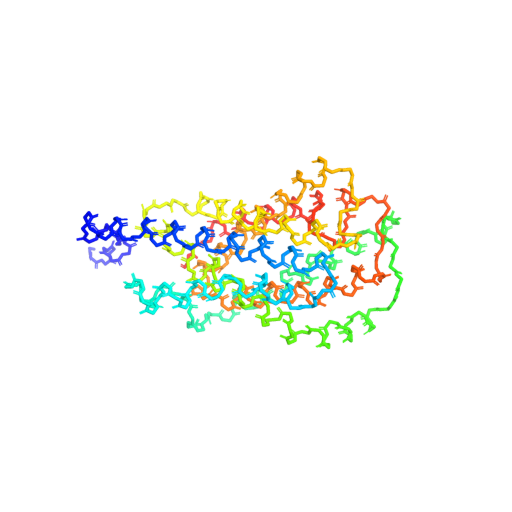OM 1614 C CA . GLY A 1 213 ? -5.299 -10.040 14.593 1.00 95.75 213 GLY A CA 1
ATOM 1615 C C . GLY A 1 213 ? -4.238 -8.945 14.781 1.00 95.75 213 GLY A C 1
ATOM 1616 O O . GLY A 1 213 ? -4.326 -8.195 15.755 1.00 95.75 213 GLY A O 1
ATOM 1617 N N . THR A 1 214 ? -3.315 -8.764 13.831 1.00 97.62 214 THR A N 1
ATOM 1618 C CA . THR A 1 214 ? -2.186 -7.830 13.931 1.00 97.62 214 THR A CA 1
ATOM 1619 C C . THR A 1 214 ? -1.963 -7.039 12.640 1.00 97.62 214 THR A C 1
ATOM 1621 O O . THR A 1 214 ? -2.273 -7.514 11.551 1.00 97.62 214 THR A O 1
ATOM 1624 N N . VAL A 1 215 ? -1.430 -5.820 12.745 1.00 98.06 215 VAL A N 1
ATOM 1625 C CA . VAL A 1 215 ? -0.987 -5.028 11.582 1.00 98.06 215 VAL A CA 1
ATOM 1626 C C . VAL A 1 215 ? 0.370 -5.505 11.052 1.00 98.06 215 VAL A C 1
ATOM 1628 O O . VAL A 1 215 ? 0.681 -5.328 9.878 1.00 98.06 215 VAL A O 1
ATOM 1631 N N . TRP A 1 216 ? 1.173 -6.154 11.898 1.00 98.50 216 TRP A N 1
ATOM 1632 C CA . TRP A 1 216 ? 2.563 -6.495 11.594 1.00 98.50 216 TRP A CA 1
ATOM 1633 C C . TRP A 1 216 ? 2.728 -7.526 10.476 1.00 98.50 216 TRP A C 1
ATOM 1635 O O . TRP A 1 216 ? 3.747 -7.519 9.793 1.00 98.50 216 TRP A O 1
ATOM 1645 N N . THR A 1 217 ? 1.736 -8.389 10.253 1.00 98.38 217 THR A N 1
ATOM 1646 C CA . THR A 1 217 ? 1.719 -9.312 9.105 1.00 98.38 217 THR A CA 1
ATOM 1647 C C . THR A 1 217 ? 1.617 -8.547 7.790 1.00 98.38 217 THR A C 1
ATOM 1649 O O . THR A 1 217 ? 2.311 -8.871 6.832 1.00 98.38 217 THR A O 1
ATOM 1652 N N . VAL A 1 218 ? 0.811 -7.487 7.756 1.00 98.25 218 VAL A N 1
ATOM 1653 C CA . VAL A 1 218 ? 0.671 -6.625 6.580 1.00 98.25 218 VAL A CA 1
ATOM 1654 C C . VAL A 1 218 ? 1.909 -5.754 6.389 1.00 98.25 218 VAL A C 1
ATOM 1656 O O . VAL A 1 218 ? 2.389 -5.650 5.267 1.00 98.25 218 VAL A O 1
ATOM 1659 N N . VAL A 1 219 ? 2.477 -5.203 7.470 1.00 98.62 219 VAL A N 1
ATOM 1660 C CA . VAL A 1 219 ? 3.756 -4.465 7.417 1.00 98.62 219 VAL A CA 1
ATOM 1661 C C . VAL A 1 219 ? 4.863 -5.340 6.834 1.00 98.62 219 VAL A C 1
ATOM 1663 O O . VAL A 1 219 ? 5.597 -4.891 5.960 1.00 98.62 219 VAL A O 1
ATOM 1666 N N . LEU A 1 220 ? 4.959 -6.597 7.281 1.00 98.62 220 LEU A N 1
ATOM 1667 C CA . LEU A 1 220 ? 5.938 -7.549 6.764 1.00 98.62 220 LEU A CA 1
ATOM 1668 C C . LEU A 1 220 ? 5.716 -7.823 5.273 1.00 98.62 220 LEU A C 1
ATOM 1670 O O . LEU A 1 220 ? 6.657 -7.705 4.494 1.00 98.62 220 LEU A O 1
ATOM 1674 N N . ALA A 1 221 ? 4.485 -8.163 4.875 1.00 98.31 221 ALA A N 1
ATOM 1675 C CA . ALA A 1 221 ? 4.162 -8.447 3.479 1.00 98.31 221 ALA A CA 1
ATOM 1676 C C . ALA A 1 221 ? 4.464 -7.241 2.577 1.00 98.31 221 ALA A C 1
ATOM 1678 O O . ALA A 1 221 ? 5.211 -7.369 1.611 1.00 98.31 221 ALA A O 1
ATOM 1679 N N . HIS A 1 222 ? 3.930 -6.067 2.918 1.00 98.44 222 HIS A N 1
ATOM 1680 C CA . HIS A 1 222 ? 4.097 -4.837 2.148 1.00 98.44 222 HIS A CA 1
ATOM 1681 C C . HIS A 1 222 ? 5.574 -4.406 2.095 1.00 98.44 222 HIS A C 1
ATOM 1683 O O . HIS A 1 222 ? 6.102 -4.150 1.015 1.00 98.44 222 HIS A O 1
ATOM 1689 N N . GLY A 1 223 ? 6.287 -4.414 3.226 1.00 98.25 223 GLY A N 1
ATOM 1690 C CA . GLY A 1 223 ? 7.705 -4.053 3.269 1.00 98.25 223 GLY A CA 1
ATOM 1691 C C . GLY A 1 223 ? 8.593 -4.996 2.454 1.00 98.25 223 GLY A C 1
ATOM 1692 O O . GLY A 1 223 ? 9.461 -4.526 1.724 1.00 98.25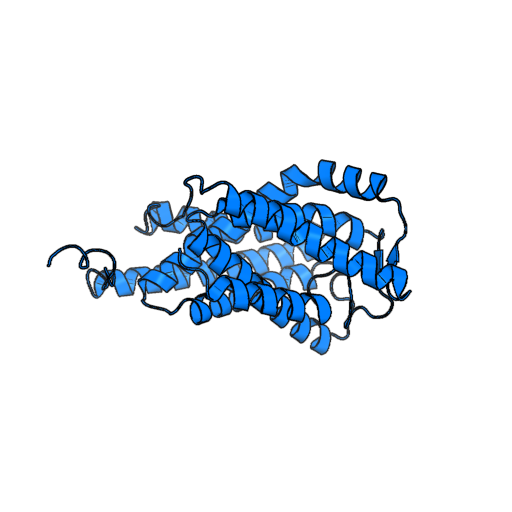 223 GLY A O 1
ATOM 1693 N N . LEU A 1 224 ? 8.348 -6.312 2.502 1.00 97.56 224 LEU A N 1
ATOM 1694 C CA . LEU A 1 224 ? 9.037 -7.279 1.636 1.00 97.56 224 LEU A CA 1
ATOM 1695 C C . LEU A 1 224 ? 8.729 -7.043 0.157 1.00 97.56 224 LEU A C 1
ATOM 1697 O O . LEU A 1 224 ? 9.637 -7.087 -0.670 1.00 97.56 224 LEU A O 1
ATOM 1701 N N . GLY A 1 225 ? 7.462 -6.772 -0.166 1.00 96.62 225 GLY A N 1
ATOM 1702 C CA . GLY A 1 225 ? 7.038 -6.402 -1.512 1.00 96.62 225 GLY A CA 1
ATOM 1703 C C . GLY A 1 225 ? 7.829 -5.217 -2.043 1.00 96.62 225 GLY A C 1
ATOM 1704 O O . GLY A 1 225 ? 8.440 -5.322 -3.102 1.00 96.62 225 GLY A O 1
ATOM 1705 N N . ASN A 1 226 ? 7.911 -4.140 -1.264 1.00 96.62 226 ASN A N 1
ATOM 1706 C CA . ASN A 1 226 ? 8.668 -2.946 -1.628 1.00 96.62 226 ASN A CA 1
ATOM 1707 C C . ASN A 1 226 ? 10.171 -3.237 -1.742 1.00 96.62 226 ASN A C 1
ATOM 1709 O O . ASN A 1 226 ? 10.789 -2.849 -2.729 1.00 96.62 226 ASN A O 1
ATOM 1713 N N . ALA A 1 227 ? 10.759 -3.965 -0.791 1.00 97.62 227 ALA A N 1
ATOM 1714 C CA . ALA A 1 227 ? 12.183 -4.299 -0.815 1.00 97.62 227 ALA A CA 1
ATOM 1715 C C . ALA A 1 227 ? 12.593 -5.077 -2.079 1.00 97.62 227 ALA A C 1
ATOM 1717 O O . ALA A 1 227 ? 13.676 -4.853 -2.613 1.00 97.62 227 ALA A O 1
ATOM 1718 N N . ILE A 1 228 ? 11.727 -5.965 -2.577 1.00 96.25 228 ILE A N 1
ATOM 1719 C CA . ILE A 1 228 ? 11.981 -6.761 -3.788 1.00 96.25 228 ILE A CA 1
ATOM 1720 C C . ILE A 1 228 ? 11.610 -5.986 -5.056 1.00 96.25 228 ILE A C 1
ATOM 1722 O O . ILE A 1 228 ? 12.332 -6.056 -6.047 1.00 96.25 228 ILE A O 1
ATOM 1726 N N . ALA A 1 229 ? 10.501 -5.245 -5.046 1.00 94.44 229 ALA A N 1
ATOM 1727 C CA . ALA A 1 229 ? 10.032 -4.510 -6.215 1.00 94.44 229 ALA A CA 1
ATOM 1728 C C . ALA A 1 229 ? 10.983 -3.366 -6.588 1.00 94.44 229 ALA A C 1
ATOM 1730 O O . ALA A 1 229 ? 11.305 -3.211 -7.759 1.00 94.44 229 ALA A O 1
ATOM 1731 N N . GLN A 1 230 ? 11.493 -2.599 -5.620 1.00 93.44 230 GLN A N 1
ATOM 1732 C CA . GLN A 1 230 ? 12.341 -1.428 -5.889 1.00 93.44 230 GLN A CA 1
ATOM 1733 C C . GLN A 1 230 ? 13.543 -1.706 -6.817 1.00 93.44 230 GLN A C 1
ATOM 1735 O O . GLN A 1 230 ? 13.675 -1.008 -7.823 1.00 93.44 230 GLN A O 1
ATOM 1740 N N . PRO A 1 231 ? 14.399 -2.722 -6.586 1.00 94.62 231 PRO A N 1
ATOM 1741 C CA . PRO A 1 231 ? 15.486 -3.036 -7.518 1.00 94.62 231 PRO A CA 1
ATOM 1742 C C . PRO A 1 231 ? 15.002 -3.528 -8.895 1.00 94.62 231 PRO A C 1
ATOM 1744 O O . PRO A 1 231 ? 15.657 -3.251 -9.899 1.00 94.62 231 PRO A O 1
ATOM 1747 N N . LEU A 1 232 ? 13.850 -4.209 -8.975 1.00 94.62 232 LEU A N 1
ATOM 1748 C CA . LEU A 1 232 ? 13.240 -4.606 -10.254 1.00 94.62 232 LEU A CA 1
ATOM 1749 C C . LEU A 1 232 ? 12.825 -3.374 -11.066 1.00 94.62 232 LEU A C 1
ATOM 1751 O O . LEU A 1 232 ? 13.206 -3.257 -12.230 1.00 94.62 232 LEU A O 1
ATOM 1755 N N . LEU A 1 233 ? 12.149 -2.423 -10.415 1.00 90.56 233 LEU A N 1
ATOM 1756 C CA . LEU A 1 233 ? 11.750 -1.135 -10.990 1.00 90.56 233 LEU A CA 1
ATOM 1757 C C . LEU A 1 233 ? 12.949 -0.240 -11.331 1.00 90.56 233 LEU A C 1
ATOM 1759 O O . LEU A 1 233 ? 12.871 0.564 -12.255 1.00 90.56 233 LEU A O 1
ATOM 1763 N N . GLY A 1 234 ? 14.063 -0.405 -10.613 1.00 89.56 234 GLY A N 1
ATOM 1764 C CA . GLY A 1 234 ? 15.334 0.284 -10.841 1.00 89.56 234 GLY A CA 1
ATOM 1765 C C . GLY A 1 234 ? 16.136 -0.222 -12.046 1.00 89.56 234 GLY A C 1
ATOM 1766 O O . GLY A 1 234 ? 17.279 0.193 -12.222 1.00 89.56 234 GLY A O 1
ATOM 1767 N N . GLY A 1 235 ? 15.566 -1.112 -12.866 1.00 91.25 235 GLY A N 1
ATOM 1768 C CA . GLY A 1 235 ? 16.146 -1.546 -14.139 1.00 91.25 235 GLY A CA 1
ATOM 1769 C C . GLY A 1 235 ? 16.584 -3.010 -14.196 1.00 91.25 235 GLY A C 1
ATOM 1770 O O . GLY A 1 235 ? 17.073 -3.444 -15.240 1.00 91.25 235 GLY A O 1
ATOM 1771 N N . MET A 1 236 ? 16.394 -3.794 -13.125 1.00 95.25 236 MET A N 1
ATOM 1772 C CA . MET A 1 236 ? 16.661 -5.240 -13.177 1.00 95.25 236 MET A CA 1
ATOM 1773 C C . MET A 1 236 ? 15.580 -6.021 -13.934 1.00 95.25 236 MET A C 1
ATOM 1775 O O . MET A 1 236 ? 15.835 -7.153 -14.340 1.00 95.25 236 MET A O 1
ATOM 1779 N N . ALA A 1 237 ? 14.388 -5.461 -14.142 1.00 95.12 237 ALA A N 1
ATOM 1780 C CA . ALA A 1 237 ? 13.352 -6.076 -14.962 1.00 95.12 237 ALA A CA 1
ATOM 1781 C C . ALA A 1 237 ? 12.685 -5.049 -15.876 1.00 95.12 237 ALA A C 1
ATOM 1783 O O . ALA A 1 237 ? 12.416 -3.919 -15.482 1.00 95.12 237 ALA A O 1
ATOM 1784 N N . GLU A 1 238 ? 12.389 -5.471 -17.100 1.00 95.00 238 GLU A N 1
ATOM 1785 C CA . GLU A 1 238 ? 11.663 -4.669 -18.078 1.00 95.00 238 GLU A CA 1
ATOM 1786 C C . GLU A 1 238 ? 10.599 -5.534 -18.750 1.00 95.00 238 GLU A C 1
ATOM 1788 O O . GLU A 1 238 ? 10.910 -6.597 -19.298 1.00 95.00 238 GLU A O 1
ATOM 1793 N N . SER A 1 239 ? 9.340 -5.094 -18.704 1.00 95.38 239 SER A N 1
ATOM 1794 C CA . SER A 1 239 ? 8.243 -5.784 -19.380 1.00 95.38 239 SER A CA 1
ATOM 1795 C C . SER A 1 239 ? 8.026 -5.247 -20.791 1.00 95.38 239 SER A C 1
ATOM 1797 O O . SER A 1 239 ? 7.949 -4.043 -21.017 1.00 95.38 239 SER A O 1
ATOM 1799 N N . ARG A 1 240 ? 7.846 -6.163 -21.745 1.00 95.75 240 ARG A N 1
ATOM 1800 C CA . ARG A 1 240 ? 7.399 -5.877 -23.117 1.00 95.75 240 ARG A CA 1
ATOM 1801 C C . ARG A 1 240 ? 5.882 -5.721 -23.216 1.00 95.75 240 ARG A C 1
ATOM 1803 O O . ARG A 1 240 ? 5.394 -5.165 -24.193 1.00 95.75 240 ARG A O 1
ATOM 1810 N N . LEU A 1 241 ? 5.140 -6.225 -22.226 1.00 95.56 241 LEU A N 1
ATOM 1811 C CA . LEU A 1 241 ? 3.679 -6.142 -22.134 1.00 95.56 241 LEU A CA 1
ATOM 1812 C C . LEU A 1 241 ? 3.265 -5.630 -20.740 1.00 95.56 241 LEU A C 1
ATOM 1814 O O . LEU A 1 241 ? 2.575 -6.349 -20.010 1.00 95.56 241 LEU A O 1
ATOM 1818 N N . PRO A 1 242 ? 3.665 -4.402 -20.358 1.00 95.31 242 PRO A N 1
ATOM 1819 C CA . PRO A 1 242 ? 3.552 -3.902 -18.982 1.00 95.31 242 PRO A CA 1
ATOM 1820 C C . PRO A 1 242 ? 2.117 -3.879 -18.438 1.00 95.31 242 PRO A C 1
ATOM 1822 O O . PRO A 1 242 ? 1.895 -4.100 -17.254 1.00 95.31 242 PRO A O 1
ATOM 1825 N N . ALA A 1 243 ? 1.111 -3.691 -19.298 1.00 97.00 243 ALA A N 1
ATOM 1826 C CA . ALA A 1 243 ? -0.293 -3.753 -18.883 1.00 97.00 243 ALA A CA 1
ATOM 1827 C C . ALA A 1 243 ? -0.768 -5.180 -18.535 1.00 97.00 243 ALA A C 1
ATOM 1829 O O . ALA A 1 243 ? -1.687 -5.347 -17.734 1.00 97.00 243 ALA A O 1
ATOM 1830 N N . LEU A 1 244 ? -0.171 -6.213 -19.141 1.00 97.06 244 LEU A N 1
ATOM 1831 C CA . LEU A 1 244 ? -0.573 -7.609 -18.957 1.00 97.06 244 LEU A CA 1
ATOM 1832 C C . LEU A 1 244 ? 0.178 -8.264 -17.798 1.00 97.06 244 LEU A C 1
ATOM 1834 O O . LEU A 1 244 ? -0.455 -8.841 -16.916 1.00 97.06 244 LEU A O 1
ATOM 1838 N N . ILE A 1 245 ? 1.509 -8.187 -17.821 1.00 96.56 245 ILE A N 1
ATOM 1839 C CA . ILE A 1 245 ? 2.394 -8.812 -16.837 1.00 96.56 245 ILE A CA 1
ATOM 1840 C C . ILE A 1 245 ? 3.623 -7.928 -16.622 1.00 96.56 245 ILE A C 1
ATOM 1842 O O . ILE A 1 245 ? 4.360 -7.628 -17.558 1.00 96.56 245 ILE A O 1
ATOM 1846 N N . ASP A 1 246 ? 3.844 -7.502 -15.386 1.00 94.62 246 ASP A N 1
ATOM 1847 C CA . ASP A 1 246 ? 4.964 -6.651 -14.986 1.00 94.62 246 ASP A CA 1
ATOM 1848 C C . ASP A 1 246 ? 5.309 -6.940 -13.518 1.00 94.62 246 ASP A C 1
ATOM 1850 O O . ASP A 1 246 ? 4.477 -7.425 -12.755 1.00 94.62 246 ASP A O 1
ATOM 1854 N N . THR A 1 247 ? 6.538 -6.637 -13.118 1.00 92.88 247 THR A N 1
ATOM 1855 C CA . THR A 1 247 ? 6.985 -6.594 -11.717 1.00 92.88 247 THR A CA 1
ATOM 1856 C C . THR A 1 247 ? 6.327 -5.486 -10.886 1.00 92.88 247 THR A C 1
ATOM 1858 O O . THR A 1 247 ? 6.381 -5.527 -9.658 1.00 92.88 247 THR A O 1
ATOM 1861 N N . ARG A 1 248 ? 5.696 -4.513 -11.550 1.00 91.88 248 ARG A N 1
ATOM 1862 C CA . ARG A 1 248 ? 4.794 -3.505 -10.972 1.00 91.88 248 ARG A CA 1
ATOM 1863 C C . ARG A 1 248 ? 3.476 -4.113 -10.481 1.00 91.88 248 ARG A C 1
ATOM 1865 O O . ARG A 1 248 ? 3.116 -5.203 -10.905 1.00 91.88 248 ARG A O 1
ATOM 1872 N N . PHE A 1 249 ? 2.718 -3.427 -9.625 1.00 93.38 249 PHE A N 1
ATOM 1873 C CA . PHE A 1 249 ? 1.419 -3.943 -9.151 1.00 93.38 249 PHE A CA 1
ATOM 1874 C C . PHE A 1 249 ? 0.263 -3.601 -10.112 1.00 93.38 249 PHE A C 1
ATOM 1876 O O . PHE A 1 249 ? -0.772 -4.266 -10.124 1.00 93.38 249 PHE A O 1
ATOM 1883 N N . GLU A 1 250 ? 0.439 -2.573 -10.940 1.00 94.75 250 GLU A N 1
ATOM 1884 C CA . GLU A 1 250 ? -0.531 -2.042 -11.898 1.00 94.75 250 GLU A CA 1
ATOM 1885 C C . GLU A 1 250 ? -0.582 -2.827 -13.227 1.00 94.75 250 GLU A C 1
ATOM 1887 O O . GLU A 1 250 ? -0.600 -2.244 -14.309 1.00 94.75 250 GLU A O 1
ATOM 1892 N N . ASN A 1 251 ? -0.635 -4.163 -13.163 1.00 96.81 251 ASN A N 1
ATOM 1893 C CA . ASN A 1 251 ? -0.829 -5.034 -14.331 1.00 96.81 251 ASN A CA 1
ATOM 1894 C C . ASN A 1 251 ? -1.943 -6.068 -14.112 1.00 96.81 251 ASN A C 1
ATOM 1896 O O . ASN A 1 251 ? -2.244 -6.459 -12.982 1.00 96.81 251 ASN A O 1
ATOM 1900 N N . LEU A 1 252 ? -2.554 -6.536 -15.204 1.00 98.06 252 LEU A N 1
ATOM 1901 C CA . LEU A 1 252 ? -3.710 -7.437 -15.158 1.00 98.06 252 LEU A CA 1
ATOM 1902 C C . LEU A 1 252 ? -3.425 -8.754 -14.429 1.00 98.06 252 LEU A C 1
ATOM 1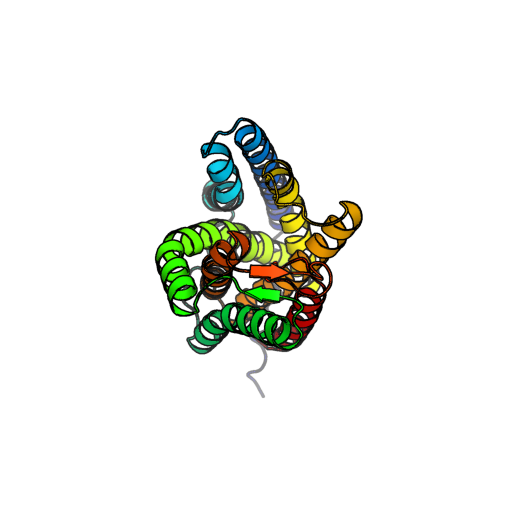904 O O . LEU A 1 252 ? -4.270 -9.205 -13.655 1.00 98.06 252 LEU A O 1
ATOM 1908 N N . PHE A 1 253 ? -2.257 -9.365 -14.643 1.00 98.00 253 PHE A N 1
ATOM 1909 C CA . PHE A 1 253 ? -1.910 -10.626 -13.991 1.00 98.00 253 PHE A CA 1
ATOM 1910 C C . PHE A 1 253 ? -1.841 -10.470 -12.468 1.00 98.00 253 PHE A C 1
ATOM 1912 O O . PHE A 1 253 ? -2.458 -11.255 -11.744 1.00 98.00 253 PHE A O 1
ATOM 1919 N N . PHE A 1 254 ? -1.160 -9.427 -11.978 1.00 98.38 254 PHE A N 1
ATOM 1920 C CA . PHE A 1 254 ? -1.104 -9.105 -10.552 1.00 98.38 254 PHE A CA 1
ATOM 1921 C C . PHE A 1 254 ? -2.510 -8.881 -9.984 1.00 98.38 254 PHE A C 1
ATOM 1923 O O . PHE A 1 254 ? -2.875 -9.506 -8.989 1.00 98.38 254 PHE A O 1
ATOM 1930 N N . ILE A 1 255 ? -3.323 -8.048 -10.642 1.00 98.69 255 ILE A N 1
ATOM 1931 C CA . ILE A 1 255 ? -4.681 -7.706 -10.192 1.00 98.69 255 ILE A CA 1
ATOM 1932 C C . ILE A 1 255 ? -5.556 -8.956 -10.076 1.00 98.69 255 ILE A C 1
ATOM 1934 O O . ILE A 1 255 ? -6.229 -9.146 -9.060 1.00 98.69 255 ILE A O 1
ATOM 1938 N N . VAL A 1 256 ? -5.546 -9.830 -11.087 1.00 98.56 256 VAL A N 1
ATOM 1939 C CA . VAL A 1 256 ? -6.330 -11.073 -11.078 1.00 98.56 256 VAL A CA 1
ATOM 1940 C C . VAL A 1 256 ? -5.846 -12.005 -9.970 1.00 98.56 256 VAL A C 1
ATOM 1942 O O . VAL A 1 256 ? -6.660 -12.471 -9.170 1.00 98.56 256 VAL A O 1
ATOM 1945 N N . LEU A 1 257 ? -4.534 -12.234 -9.870 1.00 98.44 257 LEU A N 1
ATOM 1946 C CA . LEU A 1 257 ? -3.948 -13.097 -8.844 1.00 98.44 257 LEU A CA 1
ATOM 1947 C C . LEU A 1 257 ? -4.301 -12.611 -7.432 1.00 98.44 257 LEU A C 1
ATOM 1949 O O . LEU A 1 257 ? -4.787 -13.385 -6.606 1.00 98.44 257 LEU A O 1
ATOM 1953 N N . TRP A 1 258 ? -4.131 -11.317 -7.164 1.00 98.50 258 TRP A N 1
ATOM 1954 C CA . TRP A 1 258 ? -4.428 -10.724 -5.862 1.00 98.50 258 TRP A CA 1
ATOM 1955 C C . TRP A 1 258 ? -5.924 -10.672 -5.559 1.00 98.50 258 TRP A C 1
ATOM 1957 O O . TRP A 1 258 ? -6.318 -10.844 -4.406 1.00 98.50 258 TRP A O 1
ATOM 1967 N N . THR A 1 259 ? -6.777 -10.542 -6.576 1.00 98.44 259 THR A N 1
ATOM 1968 C CA . THR A 1 259 ? -8.231 -10.674 -6.411 1.00 98.44 259 THR A CA 1
ATOM 1969 C C . THR A 1 259 ? -8.609 -12.097 -5.992 1.00 98.44 259 THR A C 1
ATOM 1971 O O . THR A 1 259 ? -9.418 -12.269 -5.080 1.00 98.44 259 THR A O 1
ATOM 1974 N N . VAL A 1 260 ? -7.995 -13.125 -6.589 1.00 98.31 260 VAL A N 1
ATOM 1975 C CA . VAL A 1 260 ? -8.212 -14.534 -6.209 1.00 98.31 260 VAL A CA 1
ATOM 1976 C C . VAL A 1 260 ? -7.719 -14.805 -4.784 1.00 98.31 260 VAL A C 1
ATOM 1978 O O . VAL A 1 260 ? -8.443 -15.415 -3.992 1.00 98.31 260 VAL A O 1
ATOM 1981 N N . ILE A 1 261 ? -6.531 -14.309 -4.422 1.00 98.19 261 ILE A N 1
ATOM 1982 C CA . ILE A 1 261 ? -5.996 -14.419 -3.055 1.00 98.19 261 ILE A CA 1
ATOM 1983 C C . ILE A 1 261 ? -6.926 -13.716 -2.059 1.00 98.19 261 ILE A C 1
ATOM 1985 O O . ILE A 1 261 ? -7.274 -14.292 -1.027 1.00 98.19 261 ILE A O 1
ATOM 1989 N N . GLY A 1 262 ? -7.377 -12.500 -2.374 1.00 97.62 262 GLY A N 1
ATOM 1990 C CA . GLY A 1 262 ? -8.297 -11.727 -1.541 1.00 97.62 262 GLY A CA 1
ATOM 1991 C C . GLY A 1 262 ? -9.635 -12.437 -1.345 1.00 97.62 262 GLY A C 1
ATOM 1992 O O . GLY A 1 262 ? -10.117 -12.570 -0.222 1.00 97.62 262 GLY A O 1
ATOM 1993 N N . TRP A 1 263 ? -10.202 -12.981 -2.420 1.00 96.69 263 TRP A N 1
ATOM 1994 C CA . TRP A 1 263 ? -11.424 -13.783 -2.387 1.00 96.69 263 TRP A CA 1
ATOM 1995 C C . TRP A 1 263 ? -11.283 -15.048 -1.528 1.00 96.69 263 TRP A C 1
ATOM 1997 O O . TRP A 1 263 ? -12.201 -15.401 -0.781 1.00 96.69 263 TRP A O 1
ATOM 2007 N N . TRP A 1 264 ? -10.131 -15.722 -1.582 1.00 96.81 264 TRP A N 1
ATOM 2008 C CA . TRP A 1 264 ? -9.831 -16.857 -0.708 1.00 96.81 264 TRP A CA 1
ATOM 2009 C C . TRP A 1 264 ? -9.688 -16.429 0.760 1.00 96.81 264 TRP A C 1
ATOM 2011 O O . TRP A 1 264 ? -10.268 -17.070 1.640 1.00 96.81 264 TRP A O 1
ATOM 2021 N N . LEU A 1 265 ? -8.986 -15.322 1.031 1.00 96.12 265 LEU A N 1
ATOM 2022 C CA . LEU A 1 265 ? -8.806 -14.773 2.378 1.00 96.12 265 LEU A CA 1
ATOM 2023 C C . LEU A 1 265 ? -10.135 -14.346 3.015 1.00 96.12 265 LEU A C 1
ATOM 2025 O O . LEU A 1 265 ? -10.333 -14.576 4.208 1.00 96.12 265 LEU A O 1
ATOM 2029 N N . ILE A 1 266 ? -11.065 -13.764 2.249 1.00 94.62 266 ILE A N 1
ATOM 2030 C CA . ILE A 1 266 ? -12.378 -13.317 2.757 1.00 94.62 266 ILE A CA 1
ATOM 2031 C C . ILE A 1 266 ? -13.178 -14.480 3.362 1.00 94.62 266 ILE A C 1
ATOM 2033 O O . ILE A 1 266 ? -13.964 -14.280 4.285 1.00 94.62 266 ILE A O 1
ATOM 2037 N N . ARG A 1 267 ? -12.966 -15.713 2.887 1.00 92.31 267 ARG A N 1
ATOM 2038 C CA . ARG A 1 267 ? -13.638 -16.905 3.431 1.00 92.31 267 ARG A CA 1
ATOM 2039 C C . ARG A 1 267 ? -13.007 -17.463 4.698 1.00 92.31 267 ARG A C 1
ATOM 2041 O O . ARG A 1 267 ? -13.565 -18.381 5.299 1.00 92.31 267 ARG A O 1
ATOM 2048 N N . ARG A 1 268 ? -11.839 -16.964 5.097 1.00 88.69 268 ARG A N 1
ATOM 2049 C CA . ARG A 1 268 ? -11.167 -17.397 6.320 1.00 88.69 268 ARG A CA 1
ATOM 2050 C C . ARG A 1 268 ? -11.813 -16.702 7.513 1.00 88.69 268 ARG A C 1
ATOM 2052 O O . ARG A 1 268 ? -12.002 -15.487 7.512 1.00 88.69 268 ARG A O 1
ATOM 2059 N N . LYS A 1 269 ? -12.162 -17.494 8.526 1.00 73.12 269 LYS A N 1
ATOM 2060 C CA . LYS A 1 269 ? -12.586 -16.963 9.822 1.00 73.12 269 LYS A CA 1
ATOM 2061 C C . LYS A 1 269 ? -11.354 -16.403 10.553 1.00 73.12 269 LYS A C 1
ATOM 2063 O O . LYS A 1 269 ? -10.280 -16.988 10.387 1.00 73.12 269 LYS A O 1
ATOM 2068 N N . PRO A 1 270 ? -11.495 -15.276 11.271 1.00 72.12 270 PRO A N 1
ATOM 2069 C CA . PRO A 1 270 ? -10.459 -14.793 12.176 1.00 72.12 270 PRO A CA 1
ATOM 2070 C C . PRO A 1 270 ? -10.226 -15.760 13.340 1.00 72.12 270 PRO A C 1
ATOM 2072 O O . PRO A 1 270 ? -11.151 -16.551 13.646 1.00 72.12 270 PRO A O 1
#

Nearest PDB structures (foldseek):
  9dm1-assembly1_S  TM=2.402E-01  e=7.407E-01  Mycolicibacterium smegmatis MC2 155

Solvent-accessible surface area (backbone atoms only — not comparable to full-atom values): 13595 Å² total; per-residue (Å²): 136,90,89,89,83,85,85,77,78,75,69,67,64,93,37,75,65,53,53,50,50,53,53,52,49,51,51,52,40,52,52,50,31,42,50,28,14,47,52,8,13,56,38,28,59,75,72,38,72,62,11,56,52,42,29,53,40,20,34,33,55,41,41,52,49,35,31,72,74,63,79,63,55,67,88,71,29,24,84,55,88,55,57,66,72,45,45,55,47,21,64,42,51,34,59,50,51,49,49,49,48,52,50,50,24,44,76,72,66,38,28,53,72,57,76,47,72,67,57,52,51,51,49,18,61,72,37,32,66,64,25,33,53,49,26,38,23,39,36,46,19,48,57,18,39,53,42,50,53,40,43,55,73,68,44,54,67,71,60,39,19,42,50,52,11,50,54,53,40,60,44,43,48,38,46,46,72,38,36,89,80,61,75,82,51,63,67,71,61,39,53,53,31,39,44,46,21,30,29,20,49,22,35,34,43,44,39,49,23,56,50,34,61,10,32,61,37,38,18,48,21,48,5,51,34,46,14,52,36,52,55,32,76,72,58,30,42,47,47,79,41,47,62,51,48,41,84,58,58,47,11,50,50,49,27,52,53,34,40,52,51,20,58,56,48,67,73,52,74,100